Protein AF-A0A954HLZ1-F1 (afdb_monomer)

Nearest PDB structures (foldseek):
  4nqi-assembly1_B  TM=2.749E-01  e=6.539E+00  Dictyostelium discoideum

Radius of gyration: 22.34 Å; Cα contacts (8 Å, |Δi|>4): 233; chains: 1; bounding box: 41×54×72 Å

Secondary structure (DSSP, 8-state):
-HHHHHHHHTT--HHHHS-HHHHHHHHHHHHHTS-HHHHHHHHHHHHHHHHTHHHHHHHHHHHHHHHHHHHHHHHHHHTT-SSSSSHHHHHHHHHHHHHHHHHHHHHHHHHHHHHH--TGGGT-HHHHHHHHTT-HHHHHHHHHHHHHHHHHHHHHHHS---GGGHHHHHHHHHHHHHHHHHHHHHHHHHHHHHHHTT-PPPHHHHHHHHHHHHHHHHHHHHHHHHHHHHSTTTTHHHH--TTTS----GGGS--

Mean predicted aligned error: 12.75 Å

Sequence (255 aa):
TAHILLALARGGSIGCFVRPFKNVTWLIGQLWSGNYLNMAGQNVRDFVQKLQLRALFWKGLRGFGVAFVWLLIPTAMYAALRRPEGVPVLLTILGGFALAFTLMLVPFMQARFTTTGRFTAGLEIWEVRRAWKYAPIAWTFSLVFLYLLALPLYLFKAFLPPRDAMWLMTLVFVITIYPTRIFTGWAYARALKRREQNRLAHWSIRLICTALLWPLMGMFVFILFFTQFLGAEGRLVLFAHHALLLPAPFFLFGG

pLDDT: mean 72.45, std 14.68, range [30.69, 92.06]

Foldseek 3Di:
DVQCLLLQLVQNDPVSSVDRVVSVVVVVVCVVVVCSVVSSVVSNVVNVVVPPVVVVVVLLVLLLVLLLVQQVVLLVQLLQCPDPDPPSVVSNVVSLQSNLVSLLQSLLLSLQCSVVVDSVSSNPRVVSVLLCQQQLPLSLVLSCLLLVLVVVLLVVQLPDDPPVCVVVSLVSLCVSLVVSSVSSNVSSVNSVVSVVVVRGDDPVSNVVSVVVSNVVSSVSSVVVVVSLVRHPVHSVVSVVPPSSPPPPPPVPPPD

Structure (mmCIF, N/CA/C/O backbone):
data_AF-A0A954HLZ1-F1
#
_entry.id   AF-A0A954HLZ1-F1
#
loop_
_atom_site.group_PDB
_atom_site.id
_atom_site.type_symbol
_atom_site.label_atom_id
_atom_site.label_alt_id
_atom_site.label_comp_id
_atom_site.label_asym_id
_atom_site.label_entity_id
_atom_site.label_seq_id
_atom_site.pdbx_PDB_ins_code
_atom_site.Cartn_x
_atom_site.Cartn_y
_atom_site.Cartn_z
_atom_site.occupancy
_atom_site.B_iso_or_equiv
_atom_site.auth_seq_id
_atom_site.auth_comp_id
_atom_site.auth_asym_id
_atom_site.auth_atom_id
_atom_site.pdbx_PDB_model_num
ATOM 1 N N . THR A 1 1 ? -0.342 -19.634 26.055 1.00 52.50 1 THR A N 1
ATOM 2 C CA . THR A 1 1 ? -1.674 -20.175 25.677 1.00 52.50 1 THR A CA 1
ATOM 3 C C . THR A 1 1 ? -2.758 -19.862 26.700 1.00 52.50 1 THR A C 1
ATOM 5 O O . THR A 1 1 ? -3.715 -19.201 26.316 1.00 52.50 1 THR A O 1
ATOM 8 N N . ALA A 1 2 ? -2.614 -20.209 27.987 1.00 52.31 2 ALA A N 1
ATOM 9 C CA . ALA A 1 2 ? -3.632 -19.930 29.021 1.00 52.31 2 ALA A CA 1
ATOM 10 C C . ALA A 1 2 ? -4.057 -18.448 29.109 1.00 52.31 2 ALA A C 1
ATOM 12 O O . ALA A 1 2 ? -5.239 -18.130 29.183 1.00 52.31 2 ALA A O 1
ATOM 13 N N . HIS A 1 3 ? -3.098 -17.529 28.989 1.00 50.16 3 HIS A N 1
ATOM 14 C CA . HIS A 1 3 ? -3.353 -16.088 29.045 1.00 50.16 3 HIS A CA 1
ATOM 15 C C . HIS A 1 3 ? -4.220 -15.550 27.889 1.00 50.16 3 HIS A C 1
ATOM 17 O O . HIS A 1 3 ? -4.999 -14.613 28.056 1.00 50.16 3 HIS A O 1
ATOM 23 N N . ILE A 1 4 ? -4.093 -16.160 26.709 1.00 55.53 4 ILE A N 1
ATOM 24 C CA . ILE A 1 4 ? -4.847 -15.791 25.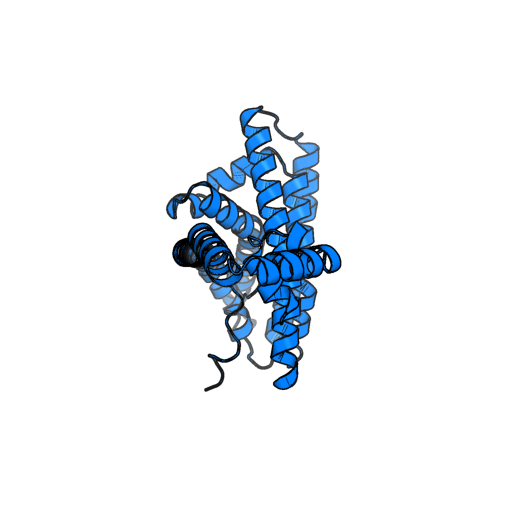504 1.00 55.53 4 ILE A CA 1
ATOM 25 C C . ILE A 1 4 ? -6.293 -16.280 25.637 1.00 55.53 4 ILE A C 1
ATOM 27 O O . ILE A 1 4 ? -7.223 -15.533 25.346 1.00 55.53 4 ILE A O 1
ATOM 31 N N . LEU A 1 5 ? -6.477 -17.498 26.156 1.00 56.09 5 LEU A N 1
ATOM 32 C CA . LEU A 1 5 ? -7.791 -18.074 26.455 1.00 56.09 5 LEU A CA 1
ATOM 33 C C . LEU A 1 5 ? -8.538 -17.256 27.521 1.00 56.09 5 LEU A C 1
ATOM 35 O O . LEU A 1 5 ? -9.726 -16.986 27.377 1.00 56.09 5 LEU A O 1
ATOM 39 N N . LEU A 1 6 ? -7.821 -16.774 28.538 1.00 54.47 6 LEU A N 1
ATOM 40 C CA . LEU A 1 6 ? -8.341 -15.881 29.579 1.00 54.47 6 LEU A CA 1
ATOM 41 C C . LEU A 1 6 ? -8.750 -14.500 29.048 1.00 54.47 6 LEU A C 1
ATOM 43 O O . LEU A 1 6 ? -9.795 -13.973 29.429 1.00 54.47 6 LEU A O 1
ATOM 47 N N . ALA A 1 7 ? -7.953 -13.915 28.152 1.00 54.41 7 ALA A N 1
ATOM 48 C CA . ALA A 1 7 ? -8.285 -12.638 27.522 1.00 54.41 7 ALA A CA 1
ATOM 49 C C . ALA A 1 7 ? -9.506 -12.753 26.587 1.00 54.41 7 ALA A C 1
ATOM 51 O O . ALA A 1 7 ? -10.325 -11.833 26.527 1.00 54.41 7 ALA A O 1
ATOM 52 N N . LEU A 1 8 ? -9.661 -13.894 25.906 1.00 54.75 8 LEU A N 1
ATOM 53 C CA . LEU A 1 8 ? -10.841 -14.223 25.101 1.00 54.75 8 LEU A CA 1
ATOM 54 C C . LEU A 1 8 ? -12.092 -14.421 25.972 1.00 54.75 8 LEU A C 1
ATOM 56 O O . LEU A 1 8 ? -13.131 -13.837 25.675 1.00 54.75 8 LEU A O 1
ATOM 60 N N . ALA A 1 9 ? -11.979 -15.145 27.091 1.00 54.28 9 ALA A N 1
ATOM 61 C CA . ALA A 1 9 ? -13.085 -15.383 28.027 1.00 54.28 9 ALA A CA 1
ATOM 62 C C . ALA A 1 9 ? -13.646 -14.095 28.667 1.00 54.28 9 ALA A C 1
ATOM 64 O O . ALA A 1 9 ? -14.816 -14.046 29.047 1.00 54.28 9 ALA A O 1
ATOM 65 N N . ARG A 1 10 ? -12.834 -13.033 28.755 1.00 55.03 10 ARG A N 1
ATOM 66 C CA . ARG A 1 10 ? -13.220 -11.727 29.314 1.00 55.03 10 ARG A CA 1
ATOM 67 C C . ARG A 1 10 ? -13.829 -10.754 28.287 1.00 55.03 10 ARG A C 1
ATOM 69 O O . ARG A 1 10 ? -14.209 -9.647 28.653 1.00 55.03 10 ARG A O 1
ATOM 76 N N . GLY A 1 11 ? -13.910 -11.135 27.010 1.00 54.47 11 GLY A N 1
ATOM 77 C CA . GLY A 1 11 ? -14.505 -10.302 25.954 1.00 54.47 11 GLY A CA 1
ATOM 78 C C . GLY A 1 11 ? -13.528 -9.774 24.895 1.00 54.47 11 GLY A C 1
ATOM 79 O O . GLY A 1 11 ? -13.912 -8.935 24.084 1.00 54.47 11 GLY A O 1
ATOM 80 N N . GLY A 1 12 ? -12.276 -10.250 24.868 1.00 54.12 12 GLY A N 1
ATOM 81 C CA . GLY A 1 12 ? -11.402 -10.145 23.689 1.00 54.12 12 GLY A CA 1
ATOM 82 C C . GLY A 1 12 ? -10.873 -8.747 23.328 1.00 54.12 12 GLY A C 1
ATOM 83 O O . GLY A 1 12 ? -10.435 -8.542 22.197 1.00 54.12 12 GLY A O 1
ATOM 84 N N . SER A 1 13 ? -10.887 -7.770 24.245 1.00 57.59 13 SER A N 1
ATOM 85 C CA . SER A 1 13 ? -10.334 -6.431 23.972 1.00 57.59 13 SER A CA 1
ATOM 86 C C . SER A 1 13 ? -8.802 -6.379 24.102 1.00 57.59 13 SER A C 1
ATOM 88 O O . SER A 1 13 ? -8.212 -7.073 24.934 1.00 57.59 13 SER A O 1
ATOM 90 N N . ILE A 1 14 ? -8.144 -5.494 23.335 1.00 49.88 14 ILE A N 1
ATOM 91 C CA . ILE A 1 14 ? -6.683 -5.254 23.409 1.00 49.88 14 ILE A CA 1
ATOM 92 C C . ILE A 1 14 ? -6.264 -4.862 24.841 1.00 49.88 14 ILE A C 1
ATOM 94 O O . ILE A 1 14 ? -5.217 -5.282 25.327 1.00 49.88 14 ILE A O 1
ATOM 98 N N . GLY A 1 15 ? -7.123 -4.141 25.570 1.00 53.12 15 GLY A N 1
ATOM 99 C CA . GLY A 1 15 ? -6.892 -3.786 26.974 1.00 53.12 15 GLY A CA 1
ATOM 100 C C . GLY A 1 15 ? -6.949 -4.972 27.947 1.00 53.12 15 GLY A C 1
ATOM 101 O O . GLY A 1 15 ? -6.298 -4.925 28.991 1.00 53.12 15 GLY A O 1
ATOM 102 N N . CYS A 1 16 ? -7.677 -6.044 27.612 1.00 51.72 16 CYS A N 1
ATOM 103 C CA . CYS A 1 16 ? -7.688 -7.286 28.393 1.00 51.72 16 CYS A CA 1
ATOM 104 C C . CYS A 1 16 ? -6.449 -8.146 28.119 1.00 51.72 16 CYS A C 1
ATOM 106 O O . CYS A 1 16 ? -5.995 -8.853 29.013 1.00 51.72 16 CYS A O 1
ATOM 108 N N . PHE A 1 17 ? -5.868 -8.065 26.921 1.00 48.53 17 PHE A N 1
ATOM 109 C CA . PHE A 1 17 ? -4.638 -8.781 26.576 1.00 48.53 17 PHE A CA 1
ATOM 110 C C . PHE A 1 17 ? -3.407 -8.229 27.321 1.00 48.53 17 PHE A C 1
ATOM 112 O O . PHE A 1 17 ? -2.571 -8.999 27.782 1.00 48.53 17 PHE A O 1
ATOM 119 N N . VAL A 1 18 ? -3.335 -6.906 27.511 1.00 55.53 18 VAL A N 1
ATOM 120 C CA . VAL A 1 18 ? -2.174 -6.208 28.106 1.00 55.53 18 VAL A CA 1
ATOM 121 C C . VAL A 1 18 ? -2.164 -6.234 29.649 1.00 55.53 18 VAL A C 1
ATOM 123 O O . VAL A 1 18 ? -1.164 -5.880 30.266 1.00 55.53 18 VAL A O 1
ATOM 126 N N . ARG A 1 19 ? -3.250 -6.660 30.313 1.00 54.22 19 ARG A N 1
ATOM 127 C CA . ARG A 1 19 ? -3.385 -6.612 31.787 1.00 54.22 19 ARG A CA 1
ATOM 128 C C . ARG A 1 19 ? -3.490 -8.007 32.421 1.00 54.22 19 ARG A C 1
ATOM 130 O O . ARG A 1 19 ? -4.594 -8.430 32.769 1.00 54.22 19 ARG A O 1
ATOM 137 N N . PRO A 1 20 ? -2.357 -8.700 32.636 1.00 54.47 20 PRO A N 1
ATOM 138 C CA . PRO A 1 20 ? -2.361 -10.096 33.050 1.00 54.47 20 PRO A CA 1
ATOM 139 C C . PRO A 1 20 ? -2.929 -10.352 34.448 1.00 54.47 20 PRO A C 1
ATOM 141 O O . PRO A 1 20 ? -3.822 -11.181 34.6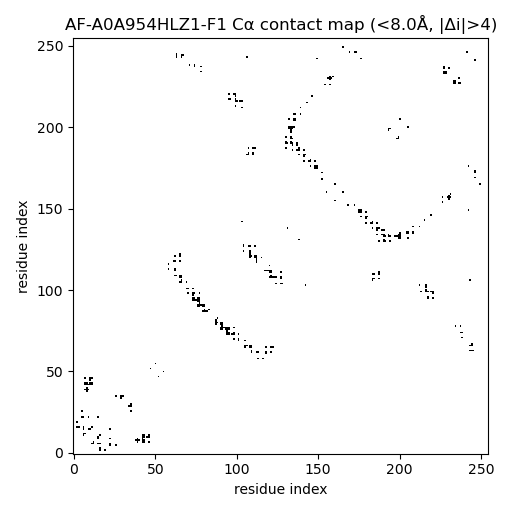24 1.00 54.47 20 PRO A O 1
ATOM 144 N N . PHE A 1 21 ? -2.510 -9.567 35.438 1.00 58.47 21 PHE A N 1
ATOM 145 C CA . PHE A 1 21 ? -2.917 -9.764 36.832 1.00 58.47 21 PHE A CA 1
ATOM 146 C C . PHE A 1 21 ? -4.416 -9.546 37.071 1.00 58.47 21 PHE A C 1
ATOM 148 O O . PHE A 1 21 ? -5.031 -10.267 37.853 1.00 58.47 21 PHE A O 1
ATOM 155 N N . LYS A 1 22 ? -5.047 -8.616 36.339 1.00 59.06 22 LYS A N 1
ATOM 156 C CA . LYS A 1 22 ? -6.499 -8.398 36.438 1.00 59.06 22 LYS A CA 1
ATOM 157 C C . LYS A 1 22 ? -7.307 -9.563 35.869 1.00 59.06 22 LYS A C 1
ATOM 159 O O . LYS A 1 22 ? -8.455 -9.732 36.276 1.00 59.06 22 LYS A O 1
ATOM 164 N N . ASN A 1 23 ? -6.782 -10.318 34.902 1.00 57.59 23 ASN A N 1
ATOM 165 C CA . ASN A 1 23 ? -7.487 -11.472 34.330 1.00 57.59 23 ASN A CA 1
ATOM 166 C C . ASN A 1 23 ? -7.487 -12.660 35.291 1.00 57.59 23 ASN A C 1
ATOM 168 O O . ASN A 1 23 ? -8.490 -13.360 35.376 1.00 57.59 23 ASN A O 1
ATOM 172 N N . VAL A 1 24 ? -6.404 -12.837 36.050 1.00 59.97 24 VAL A N 1
ATOM 173 C CA . VAL A 1 24 ? -6.286 -13.902 37.054 1.00 59.97 24 VAL A CA 1
ATOM 174 C C . VAL A 1 24 ? -7.223 -13.654 38.239 1.00 59.97 24 VAL A C 1
ATOM 176 O O . VAL A 1 24 ? -7.946 -14.560 38.637 1.00 59.97 24 VAL A O 1
ATOM 179 N N . THR A 1 25 ? -7.301 -12.424 38.756 1.00 63.47 25 THR A N 1
ATOM 180 C CA . THR A 1 25 ? -8.220 -12.107 39.868 1.00 63.47 25 THR A CA 1
ATOM 181 C C . THR A 1 25 ? -9.691 -12.230 39.469 1.00 63.47 25 THR A C 1
ATOM 183 O O . THR A 1 25 ? -10.509 -12.702 40.255 1.00 63.47 25 THR A O 1
ATOM 186 N N . TRP A 1 26 ? -10.024 -11.878 38.225 1.00 62.53 26 TRP A N 1
ATOM 187 C CA . TRP A 1 26 ? -11.359 -12.097 37.667 1.00 62.53 26 TRP A CA 1
ATOM 188 C C . TRP A 1 26 ? -11.686 -13.591 37.512 1.00 62.53 26 TRP A C 1
ATOM 190 O O . TRP A 1 26 ? -12.786 -14.004 37.859 1.00 62.53 26 TRP A O 1
ATOM 200 N N . LEU A 1 27 ? -10.729 -14.415 37.068 1.00 57.91 27 LEU A N 1
ATOM 201 C CA . LEU A 1 27 ? -10.894 -15.871 36.964 1.00 57.91 27 LEU A CA 1
ATOM 202 C C . LEU A 1 27 ? -11.188 -16.514 38.323 1.00 57.91 27 LEU A C 1
ATOM 204 O O . LEU A 1 27 ? -12.088 -17.341 38.419 1.00 57.91 27 LEU A O 1
ATOM 208 N N . ILE A 1 28 ? -10.454 -16.120 39.366 1.00 60.59 28 ILE A N 1
ATOM 209 C CA . ILE A 1 28 ? -10.622 -16.664 40.720 1.00 60.59 28 ILE A CA 1
ATOM 210 C C . ILE A 1 28 ? -12.019 -16.325 41.264 1.00 60.59 28 ILE A C 1
ATOM 212 O O . ILE A 1 28 ? -12.707 -17.215 41.759 1.00 60.59 28 ILE A O 1
ATOM 216 N N . GLY A 1 29 ? -12.489 -15.084 41.084 1.00 60.91 29 GLY A N 1
ATOM 217 C CA . GLY A 1 29 ? -13.855 -14.693 41.458 1.00 60.91 29 GLY A CA 1
ATOM 218 C C . GLY A 1 29 ? -14.948 -15.400 40.639 1.00 60.91 29 GLY A C 1
ATOM 219 O O . GLY A 1 29 ? -16.018 -15.719 41.159 1.00 60.91 29 GLY A O 1
ATOM 220 N N . GLN A 1 30 ? -14.680 -15.707 39.367 1.00 59.09 30 GLN A N 1
ATOM 221 C CA . GLN A 1 30 ? -15.654 -16.367 38.495 1.00 59.09 30 GLN A CA 1
ATOM 222 C C . GLN A 1 30 ? -15.710 -17.895 38.685 1.00 59.09 30 GLN A C 1
ATOM 224 O O . GLN A 1 30 ? -16.765 -18.499 38.502 1.00 59.09 30 GLN A O 1
ATOM 229 N N . LEU A 1 31 ? -14.595 -18.517 39.081 1.00 58.09 31 LEU A N 1
ATOM 230 C CA . LEU A 1 31 ? -14.536 -19.921 39.503 1.00 58.09 31 LEU A CA 1
ATOM 231 C C . LEU A 1 31 ? -15.293 -20.133 40.819 1.00 58.09 31 LEU A C 1
ATOM 233 O O . LEU A 1 31 ? -16.033 -21.104 40.940 1.00 58.09 31 LEU A O 1
ATOM 237 N N . TRP A 1 32 ? -15.182 -19.189 41.758 1.00 58.25 32 TRP A N 1
ATOM 238 C CA . TRP A 1 32 ? -15.932 -19.213 43.020 1.00 58.25 32 TRP A CA 1
ATOM 239 C C . TRP A 1 32 ? -17.446 -19.017 42.850 1.00 58.25 32 TRP A C 1
ATOM 241 O O . TRP A 1 32 ? -18.217 -19.487 43.677 1.00 58.25 32 TRP A O 1
ATOM 251 N N . SER A 1 33 ? -17.891 -18.362 41.773 1.00 61.41 33 SER A N 1
ATOM 252 C CA . SER A 1 33 ? -19.318 -18.136 41.481 1.00 61.41 33 SER A CA 1
ATOM 253 C C . SER A 1 33 ? -19.950 -19.188 40.558 1.00 61.41 33 SER A C 1
ATOM 255 O O . SER A 1 33 ? -21.113 -19.045 40.184 1.00 61.41 33 SER A O 1
ATOM 257 N N . GLY A 1 34 ? -19.205 -20.223 40.143 1.00 60.34 34 GLY A N 1
ATOM 258 C CA . GLY A 1 34 ? -19.707 -21.346 39.331 1.00 60.34 34 GLY A CA 1
ATOM 259 C C . GLY A 1 34 ? -20.145 -21.004 37.895 1.00 60.34 34 GLY A C 1
ATOM 260 O O . GLY A 1 34 ? -20.436 -21.897 37.106 1.00 60.34 34 GLY A O 1
ATOM 261 N N . ASN A 1 35 ? -20.151 -19.725 37.510 1.00 63.00 35 ASN A N 1
ATOM 262 C CA . ASN A 1 35 ? -20.701 -19.233 36.240 1.00 63.00 35 ASN A CA 1
ATOM 263 C C . ASN A 1 35 ? -19.650 -19.022 35.135 1.00 63.00 35 ASN A C 1
ATOM 265 O O . ASN A 1 35 ? -19.934 -18.416 34.099 1.00 63.00 35 ASN A O 1
ATOM 269 N N . TYR A 1 36 ? -18.423 -19.510 35.340 1.00 60.41 36 TYR A N 1
ATOM 270 C CA . TYR A 1 36 ? -17.305 -19.313 34.414 1.00 60.41 36 TYR A CA 1
ATOM 271 C C . TYR A 1 36 ? -17.579 -19.869 33.009 1.00 60.41 36 TYR A C 1
ATOM 273 O O . TYR A 1 36 ? -17.366 -19.161 32.028 1.00 60.41 36 TYR A O 1
ATOM 281 N N . LEU A 1 37 ? -18.092 -21.099 32.897 1.00 59.75 37 LEU A N 1
ATOM 282 C CA . LEU A 1 37 ? -18.301 -21.759 31.601 1.00 59.75 37 LEU A CA 1
ATOM 283 C C . LEU A 1 37 ? -19.388 -21.076 30.756 1.00 59.75 37 LEU A C 1
ATOM 285 O O . LEU A 1 37 ? -19.203 -20.899 29.552 1.00 59.75 37 LEU A O 1
ATOM 289 N N . ASN A 1 38 ? -20.474 -20.616 31.383 1.00 64.56 38 ASN A N 1
ATOM 290 C CA . ASN A 1 38 ? -21.563 -19.924 30.688 1.00 64.56 38 ASN A CA 1
ATOM 291 C C . ASN A 1 38 ? -21.145 -18.519 30.224 1.00 64.56 38 ASN A C 1
ATOM 293 O O . ASN A 1 38 ? -21.369 -18.164 29.068 1.00 64.56 38 ASN A O 1
ATOM 297 N N . MET A 1 39 ? -20.471 -17.746 31.084 1.00 62.97 39 MET A N 1
ATOM 298 C CA . MET A 1 39 ? -19.973 -16.403 30.748 1.00 62.97 39 MET A CA 1
ATOM 299 C C . MET A 1 39 ? -18.829 -16.433 29.729 1.00 62.97 39 MET A C 1
ATOM 301 O O . MET A 1 39 ? -18.821 -15.640 28.789 1.00 62.97 39 MET A O 1
ATOM 305 N N . ALA A 1 40 ? -17.874 -17.356 29.871 1.00 59.16 40 ALA A N 1
ATOM 306 C CA . ALA A 1 40 ? -16.798 -17.524 28.897 1.00 59.16 40 ALA A CA 1
ATOM 307 C C . ALA A 1 40 ? -17.351 -17.994 27.544 1.00 59.16 40 ALA A C 1
ATOM 309 O O . ALA A 1 40 ? -16.939 -17.478 26.507 1.00 59.16 40 ALA A O 1
ATOM 310 N N . GLY A 1 41 ? -18.325 -18.912 27.547 1.00 63.00 41 GLY A N 1
ATOM 311 C CA . GLY A 1 41 ? -19.012 -19.368 26.340 1.00 63.00 41 GLY A CA 1
ATOM 312 C C . GLY A 1 41 ? -19.748 -18.240 25.616 1.00 63.00 41 GLY A C 1
ATOM 313 O O . GLY A 1 41 ? -19.590 -18.096 24.404 1.00 63.00 41 GLY A O 1
ATOM 314 N N . GLN A 1 42 ? -20.493 -17.402 26.345 1.00 68.69 42 GLN A N 1
ATOM 315 C CA . GLN A 1 42 ? -21.188 -16.238 25.784 1.00 68.69 42 GLN A CA 1
ATOM 316 C C . GLN A 1 42 ? -20.208 -15.194 25.247 1.00 68.69 42 GLN A C 1
ATOM 318 O O . GLN A 1 42 ? -20.323 -14.804 24.093 1.00 68.69 42 GLN A O 1
ATOM 323 N N . ASN A 1 43 ? -19.178 -14.817 26.008 1.00 67.94 43 ASN A N 1
ATOM 324 C CA . ASN A 1 43 ? -18.199 -13.818 25.570 1.00 67.94 43 ASN A CA 1
ATOM 325 C C . ASN A 1 43 ? -17.372 -14.274 24.364 1.00 67.94 43 ASN A C 1
ATOM 327 O O . ASN A 1 43 ? -17.088 -13.475 23.472 1.00 67.94 43 ASN A O 1
ATOM 331 N N . VAL A 1 44 ? -16.989 -15.553 24.311 1.00 65.44 44 VAL A N 1
ATOM 332 C CA . VAL A 1 44 ? -16.286 -16.118 23.153 1.00 65.44 44 VAL A CA 1
ATOM 333 C C . VAL A 1 44 ? -17.221 -16.184 21.951 1.00 65.44 44 VAL A C 1
ATOM 335 O O . VAL A 1 44 ? -16.813 -15.812 20.853 1.00 65.44 44 VAL A O 1
ATOM 338 N N . ARG A 1 45 ? -18.478 -16.605 22.135 1.00 65.00 45 ARG A N 1
ATOM 339 C CA . ARG A 1 45 ? -19.467 -16.655 21.053 1.00 65.00 45 ARG A CA 1
ATOM 340 C C . ARG A 1 45 ? -19.782 -15.252 20.526 1.00 65.00 45 ARG A C 1
ATOM 342 O O . ARG A 1 45 ? -19.753 -15.067 19.314 1.00 65.00 45 ARG A O 1
ATOM 349 N N . ASP A 1 46 ? -19.945 -14.264 21.398 1.00 71.44 46 ASP A N 1
ATOM 350 C CA . ASP A 1 46 ? -20.120 -12.852 21.049 1.00 71.44 46 ASP A CA 1
ATOM 351 C C . ASP A 1 46 ? -18.896 -12.284 20.333 1.00 71.44 46 ASP A C 1
ATOM 353 O O . ASP A 1 46 ? -19.026 -11.551 19.353 1.00 71.44 46 ASP A O 1
ATOM 357 N N . PHE A 1 47 ? -17.689 -12.623 20.790 1.00 67.38 47 PHE A N 1
ATOM 358 C CA . PHE A 1 47 ? -16.452 -12.211 20.137 1.00 67.38 47 PHE A CA 1
ATOM 359 C C . PHE A 1 47 ? -16.334 -12.821 18.738 1.00 67.38 47 PHE A C 1
ATOM 361 O O . PHE A 1 47 ? -16.081 -12.096 17.781 1.00 67.38 47 PHE A O 1
ATOM 368 N N . VAL A 1 48 ? -16.579 -14.126 18.589 1.00 68.81 48 VAL A N 1
ATOM 369 C CA . VAL A 1 48 ? -16.552 -14.831 17.296 1.00 68.81 48 VAL A CA 1
ATOM 370 C C . VAL A 1 48 ? -17.635 -14.299 16.352 1.00 68.81 48 VAL A C 1
ATOM 372 O O . VAL A 1 48 ? -17.365 -14.099 15.166 1.00 68.81 48 VAL A O 1
ATOM 375 N N . GLN A 1 49 ? -18.832 -14.001 16.868 1.00 68.62 49 GLN A N 1
ATOM 376 C CA . GLN A 1 49 ? -19.910 -13.368 16.104 1.00 68.62 49 GLN A CA 1
ATOM 377 C C . GLN A 1 49 ? -19.529 -11.950 15.652 1.00 68.62 49 GLN A C 1
ATOM 379 O O . GLN A 1 49 ? -19.740 -11.604 14.488 1.00 68.62 49 GLN A O 1
ATOM 384 N N . LYS A 1 50 ? -18.894 -11.150 16.521 1.00 69.50 50 LYS A N 1
ATOM 385 C CA . LYS A 1 50 ? -18.382 -9.807 16.187 1.00 69.50 50 LYS A CA 1
ATOM 386 C C . LYS A 1 50 ? -17.213 -9.841 15.204 1.00 69.50 50 LYS A C 1
ATOM 388 O O . LYS A 1 50 ? -17.089 -8.934 14.385 1.00 69.50 50 LYS A O 1
ATOM 393 N N . LEU A 1 51 ? -16.375 -10.879 15.248 1.00 62.62 51 LEU A N 1
ATOM 394 C CA . LEU A 1 51 ? -15.201 -11.010 14.383 1.00 62.62 51 LEU A CA 1
ATOM 395 C C . LEU A 1 51 ? -15.584 -11.227 12.910 1.00 62.62 51 LEU A C 1
ATOM 397 O O . LEU A 1 51 ? -14.740 -11.021 12.039 1.00 62.62 51 LEU A O 1
ATOM 401 N N . GLN A 1 52 ? -16.836 -11.636 12.633 1.00 69.69 52 GLN A N 1
ATOM 402 C CA . GLN A 1 52 ? -17.386 -11.905 11.297 1.00 69.69 52 GLN A CA 1
ATOM 403 C C . GLN A 1 52 ? -16.338 -12.518 10.352 1.00 69.69 52 GLN A C 1
ATOM 405 O O . GLN A 1 52 ? -16.148 -12.041 9.232 1.00 69.69 52 GLN A O 1
ATOM 410 N N . LEU A 1 53 ? -15.630 -13.559 10.815 1.00 70.75 53 LEU A N 1
ATOM 411 C CA . LEU A 1 53 ? -14.432 -14.109 10.161 1.00 70.75 53 LEU A CA 1
ATOM 412 C C . LEU A 1 53 ? -14.635 -14.343 8.665 1.00 70.75 53 LEU A C 1
ATOM 414 O O . LEU A 1 53 ? -13.793 -13.967 7.856 1.00 70.75 53 LEU A O 1
ATOM 418 N N . ARG A 1 54 ? -15.794 -14.892 8.289 1.00 74.81 54 ARG A N 1
ATOM 419 C CA . ARG A 1 54 ? -16.169 -15.126 6.891 1.00 74.81 54 ARG A CA 1
ATOM 420 C C . ARG A 1 54 ? -16.273 -13.830 6.086 1.00 74.81 54 ARG A C 1
ATOM 422 O O . ARG A 1 54 ? -15.768 -13.764 4.971 1.00 74.81 54 ARG A O 1
ATOM 429 N N . ALA A 1 55 ? -16.905 -12.797 6.638 1.00 72.62 55 ALA A N 1
ATOM 430 C CA . ALA A 1 55 ? -17.030 -11.505 5.972 1.00 72.62 55 ALA A CA 1
ATOM 431 C C . ALA A 1 55 ? -15.675 -10.787 5.882 1.00 72.62 55 ALA A C 1
ATOM 433 O O . ALA A 1 55 ? -15.376 -10.187 4.852 1.00 72.62 55 ALA A O 1
ATOM 434 N N . LEU A 1 56 ? -14.839 -10.873 6.923 1.00 72.25 56 LEU A N 1
ATOM 435 C CA . LEU A 1 56 ? -13.499 -10.284 6.930 1.00 72.25 56 LEU A CA 1
ATOM 436 C C . LEU A 1 56 ? -12.568 -10.996 5.939 1.00 72.25 56 LEU A C 1
ATOM 438 O O . LEU A 1 56 ? -11.876 -10.338 5.164 1.00 72.25 56 LEU A O 1
ATOM 442 N N . PHE A 1 57 ? -12.629 -12.327 5.888 1.00 75.88 57 PHE A N 1
ATOM 443 C CA . PHE A 1 57 ? -11.930 -13.145 4.901 1.00 75.88 57 PHE A CA 1
ATOM 444 C C . PHE A 1 57 ? -12.364 -12.792 3.477 1.00 75.88 57 PHE A C 1
ATOM 446 O O . PHE A 1 57 ? -11.524 -12.543 2.617 1.00 75.88 57 PHE A O 1
ATOM 453 N N . TRP A 1 58 ? -13.672 -12.676 3.230 1.00 76.69 58 TRP A N 1
ATOM 454 C CA . TRP A 1 58 ? -14.194 -12.325 1.909 1.00 76.69 58 TRP A CA 1
ATOM 455 C C . TRP A 1 58 ? -13.828 -10.897 1.483 1.00 76.69 58 TRP A C 1
ATOM 457 O O . TRP A 1 58 ? -13.529 -10.651 0.313 1.00 76.69 58 TRP A O 1
ATOM 467 N N . LYS A 1 59 ? -13.784 -9.950 2.432 1.00 75.06 59 LYS A N 1
ATOM 468 C CA . LYS A 1 59 ? -13.234 -8.604 2.208 1.00 75.06 59 LYS A CA 1
ATOM 469 C C . LYS A 1 59 ? -11.745 -8.675 1.853 1.00 75.06 59 LYS A C 1
ATOM 471 O O . LYS A 1 59 ? -11.333 -8.041 0.886 1.00 75.06 59 LYS A O 1
ATOM 476 N N . GLY A 1 60 ? -10.955 -9.482 2.560 1.00 72.31 60 GLY A N 1
ATOM 477 C CA . GLY A 1 60 ? -9.543 -9.711 2.240 1.00 72.31 60 GLY A CA 1
ATOM 478 C C . GLY A 1 60 ? -9.341 -10.298 0.840 1.00 72.31 60 GLY A C 1
ATOM 479 O O . GLY A 1 60 ? -8.559 -9.761 0.060 1.00 72.31 60 GLY A O 1
ATOM 480 N N . LEU A 1 61 ? -10.105 -11.335 0.484 1.00 77.38 61 LEU A N 1
ATOM 481 C CA . LEU A 1 61 ? -10.019 -12.016 -0.811 1.00 77.38 61 LEU A CA 1
ATOM 482 C C . LEU A 1 61 ? -10.421 -11.111 -1.985 1.00 77.38 61 LEU A C 1
ATOM 484 O O . LEU A 1 61 ? -9.778 -11.098 -3.032 1.00 77.38 61 LEU A O 1
ATOM 488 N N . ARG A 1 62 ? -11.464 -10.297 -1.819 1.00 77.19 62 ARG A N 1
ATOM 489 C CA . ARG A 1 62 ? -11.847 -9.311 -2.838 1.00 77.19 62 ARG A CA 1
ATOM 490 C C . ARG A 1 62 ? -10.827 -8.173 -2.941 1.00 77.19 62 ARG A C 1
ATOM 492 O O . ARG A 1 62 ? -10.493 -7.761 -4.046 1.00 77.19 62 ARG A O 1
ATOM 499 N N . GLY A 1 63 ? -10.277 -7.705 -1.820 1.00 75.94 63 GLY A N 1
ATOM 500 C CA . GLY A 1 63 ? -9.176 -6.736 -1.821 1.00 75.94 63 GLY A CA 1
ATOM 501 C C . GLY A 1 63 ? -7.920 -7.278 -2.515 1.00 75.94 63 GLY A C 1
ATOM 502 O O . GLY A 1 63 ? -7.242 -6.539 -3.231 1.00 75.94 63 GLY A O 1
ATOM 503 N N . PHE A 1 64 ? -7.646 -8.576 -2.362 1.00 76.25 64 PHE A N 1
ATOM 504 C CA . PHE A 1 64 ? -6.633 -9.308 -3.124 1.00 76.25 64 PHE A CA 1
ATOM 505 C C . PHE A 1 64 ? -6.934 -9.271 -4.624 1.00 76.25 64 PHE A C 1
ATOM 507 O O . PHE A 1 64 ? -6.060 -8.890 -5.396 1.00 76.25 64 PHE A O 1
ATOM 514 N N . GLY A 1 65 ? -8.171 -9.571 -5.032 1.00 78.62 65 GLY A N 1
ATOM 515 C CA . GLY A 1 65 ? -8.568 -9.561 -6.443 1.00 78.62 65 GLY A CA 1
ATOM 516 C C . GLY A 1 65 ? -8.322 -8.213 -7.123 1.00 78.62 65 GLY A C 1
ATOM 517 O O . GLY A 1 65 ? -7.804 -8.176 -8.234 1.00 78.62 65 GLY A O 1
ATOM 518 N N . VAL A 1 66 ? -8.606 -7.100 -6.435 1.00 77.31 66 VAL A N 1
ATOM 519 C CA . VAL A 1 66 ? -8.307 -5.751 -6.949 1.00 77.31 66 VAL A CA 1
ATOM 520 C C . VAL A 1 66 ? -6.806 -5.579 -7.190 1.00 77.31 66 VAL A C 1
ATOM 522 O O . VAL A 1 66 ? -6.408 -5.189 -8.282 1.00 77.31 66 VAL A O 1
ATOM 525 N N . ALA A 1 67 ? -5.959 -5.890 -6.205 1.00 78.31 67 ALA A N 1
ATOM 526 C CA . ALA A 1 67 ? -4.512 -5.758 -6.380 1.00 78.31 67 ALA A CA 1
ATOM 527 C C . ALA A 1 67 ? -3.966 -6.687 -7.465 1.00 78.31 67 ALA A C 1
ATOM 529 O O . ALA A 1 67 ? -3.122 -6.267 -8.248 1.00 78.31 67 ALA A O 1
ATOM 530 N N . PHE A 1 68 ? -4.466 -7.919 -7.534 1.00 78.31 68 PHE A N 1
ATOM 531 C CA . PHE A 1 68 ? -4.037 -8.905 -8.515 1.00 78.31 68 PHE A CA 1
ATOM 532 C C . PHE A 1 68 ? -4.316 -8.443 -9.948 1.00 78.31 68 PHE A C 1
ATOM 534 O O . PHE A 1 68 ? -3.404 -8.438 -10.767 1.00 78.31 68 PHE A O 1
ATOM 541 N N . VAL A 1 69 ? -5.535 -7.969 -10.235 1.00 81.81 69 VAL A N 1
ATOM 542 C CA . VAL A 1 69 ? -5.906 -7.453 -11.566 1.00 81.81 69 VAL A CA 1
ATOM 543 C C . VAL A 1 69 ? -4.999 -6.294 -11.989 1.00 81.81 69 VAL A C 1
ATOM 545 O O . VAL A 1 69 ? -4.570 -6.239 -13.140 1.00 81.81 69 VAL A O 1
ATOM 548 N N . TRP A 1 70 ? -4.669 -5.394 -11.059 1.00 81.25 70 TRP A N 1
ATOM 549 C CA . TRP A 1 70 ? -3.825 -4.235 -11.348 1.00 81.25 70 TRP A CA 1
ATOM 550 C C . TRP A 1 70 ? -2.340 -4.564 -11.474 1.00 81.25 70 TRP A C 1
ATOM 552 O O . TRP A 1 70 ? -1.659 -3.931 -12.272 1.00 81.25 70 TRP A O 1
ATOM 562 N N . LEU A 1 71 ? -1.829 -5.533 -10.713 1.00 80.06 71 LEU A N 1
ATOM 563 C CA . LEU A 1 71 ? -0.415 -5.914 -10.736 1.00 80.06 71 LEU A CA 1
ATOM 564 C C . LEU A 1 71 ? -0.075 -6.892 -11.862 1.00 80.06 71 LEU A C 1
ATOM 566 O O . LEU A 1 71 ? 1.038 -6.854 -12.373 1.00 80.06 71 LEU A O 1
ATOM 570 N N . LEU A 1 72 ? -1.009 -7.753 -12.272 1.00 80.44 72 LEU A N 1
ATOM 571 C CA . LEU A 1 72 ? -0.721 -8.826 -13.224 1.00 80.44 72 LEU A CA 1
ATOM 572 C C . LEU A 1 72 ? -0.199 -8.296 -14.566 1.00 80.44 72 LEU A C 1
ATOM 574 O O . LEU A 1 72 ? 0.792 -8.808 -15.079 1.00 80.44 72 LEU A O 1
ATOM 578 N N . ILE A 1 73 ? -0.819 -7.241 -15.100 1.00 80.94 73 ILE A N 1
ATOM 579 C CA . ILE A 1 73 ? -0.426 -6.620 -16.373 1.00 80.94 73 ILE A CA 1
ATOM 580 C C . ILE A 1 73 ? 0.994 -6.018 -16.302 1.00 80.94 73 ILE A C 1
ATOM 582 O O . ILE A 1 73 ? 1.850 -6.446 -17.080 1.00 80.94 73 ILE A O 1
ATOM 586 N N . PRO A 1 74 ? 1.301 -5.067 -15.393 1.00 82.00 74 PRO A N 1
ATOM 587 C CA . PRO A 1 74 ? 2.627 -4.459 -15.329 1.00 82.00 74 PRO A CA 1
ATOM 588 C C . PRO A 1 74 ? 3.718 -5.462 -14.949 1.00 82.00 74 PRO A C 1
ATOM 590 O O . PRO A 1 74 ? 4.808 -5.402 -15.513 1.00 82.00 74 PRO A O 1
ATOM 593 N N . THR A 1 75 ? 3.437 -6.419 -14.060 1.00 75.44 75 THR A N 1
ATOM 594 C CA . THR A 1 75 ? 4.401 -7.465 -13.694 1.00 75.44 75 THR A CA 1
ATOM 595 C C . THR A 1 75 ? 4.697 -8.395 -14.873 1.00 75.44 75 THR A C 1
ATOM 597 O O . THR A 1 75 ? 5.861 -8.716 -15.105 1.00 75.44 75 THR A O 1
ATOM 600 N N . ALA A 1 76 ? 3.691 -8.784 -15.665 1.00 74.81 76 ALA A N 1
ATOM 601 C CA . ALA A 1 76 ? 3.904 -9.608 -16.857 1.00 74.81 76 ALA A CA 1
ATOM 602 C C . ALA A 1 76 ? 4.734 -8.876 -17.924 1.00 74.81 76 ALA A C 1
ATOM 604 O O . ALA A 1 76 ? 5.651 -9.464 -18.497 1.00 74.81 76 ALA A O 1
ATOM 605 N N . MET A 1 77 ? 4.460 -7.585 -18.152 1.00 77.94 77 MET A N 1
ATOM 606 C CA . MET A 1 77 ? 5.257 -6.747 -19.057 1.00 77.94 77 MET A CA 1
ATOM 607 C C . MET A 1 77 ? 6.701 -6.591 -18.565 1.00 77.94 77 MET A C 1
ATOM 609 O O . MET A 1 77 ? 7.636 -6.682 -19.354 1.00 77.94 77 MET A O 1
ATOM 613 N N . TYR A 1 78 ? 6.890 -6.409 -17.257 1.00 75.69 78 TYR A N 1
ATOM 614 C CA . TYR A 1 78 ? 8.207 -6.272 -16.639 1.00 75.69 78 TYR A CA 1
ATOM 615 C C . TYR A 1 78 ? 9.039 -7.564 -16.705 1.00 75.69 78 TYR A C 1
ATOM 617 O O . TYR A 1 78 ? 10.242 -7.521 -16.943 1.00 75.69 78 TYR A O 1
ATOM 625 N N . ALA A 1 79 ? 8.400 -8.729 -16.567 1.00 71.06 79 ALA A N 1
ATOM 626 C CA . ALA A 1 79 ? 9.056 -10.039 -16.634 1.00 71.06 79 ALA A CA 1
ATOM 627 C C . ALA A 1 79 ? 9.372 -10.517 -18.072 1.00 71.06 79 ALA A C 1
ATOM 629 O O . ALA A 1 79 ? 9.983 -11.580 -18.263 1.00 71.06 79 ALA A O 1
ATOM 630 N N . ALA A 1 80 ? 8.951 -9.761 -19.094 1.00 69.62 80 ALA A N 1
ATOM 631 C CA . ALA A 1 80 ? 9.045 -10.148 -20.500 1.00 69.62 80 ALA A CA 1
ATOM 632 C C . ALA A 1 80 ? 10.482 -10.155 -21.061 1.00 69.62 80 ALA A C 1
ATOM 634 O O . ALA A 1 80 ? 10.704 -10.720 -22.135 1.00 69.62 80 ALA A O 1
ATOM 635 N N . LEU A 1 81 ? 11.474 -9.592 -20.352 1.00 65.25 81 LEU A N 1
ATOM 636 C CA . LEU A 1 81 ? 12.864 -9.515 -20.817 1.00 65.25 81 LEU A CA 1
ATOM 637 C C . LEU A 1 81 ? 13.508 -10.906 -20.938 1.00 65.25 81 LEU A C 1
ATOM 639 O O . LEU A 1 81 ? 14.054 -11.459 -19.984 1.00 65.25 81 LEU A O 1
ATOM 643 N N . ARG A 1 82 ? 13.400 -11.545 -22.105 1.00 59.50 82 ARG A N 1
ATOM 644 C CA . ARG A 1 82 ? 14.010 -12.860 -22.380 1.00 59.50 82 ARG A CA 1
ATOM 645 C C . ARG A 1 82 ? 15.392 -12.758 -23.020 1.00 59.50 82 ARG A C 1
ATOM 647 O O . ARG A 1 82 ? 16.225 -13.610 -22.736 1.00 59.50 82 ARG A O 1
ATOM 654 N N . ARG A 1 83 ? 15.641 -11.728 -23.835 1.00 56.41 83 ARG A N 1
ATOM 655 C CA . ARG A 1 83 ? 16.937 -11.436 -24.468 1.00 56.41 83 ARG A CA 1
ATOM 656 C C . ARG A 1 83 ? 17.156 -9.916 -24.540 1.00 56.41 83 ARG A C 1
ATOM 658 O O . ARG A 1 83 ? 16.171 -9.203 -24.742 1.00 56.41 83 ARG A O 1
ATOM 665 N N . PRO A 1 84 ? 18.391 -9.418 -24.358 1.00 58.84 84 PRO A N 1
ATOM 666 C CA . PRO A 1 84 ? 18.704 -7.987 -24.316 1.00 58.84 84 PRO A CA 1
ATOM 667 C C . PRO A 1 84 ? 18.788 -7.339 -25.713 1.00 58.84 84 PRO A C 1
ATOM 669 O O . PRO A 1 84 ? 19.704 -6.575 -25.987 1.00 58.84 84 PRO A O 1
ATOM 672 N N . GLU A 1 85 ? 17.834 -7.621 -26.606 1.00 61.66 85 GLU A N 1
ATOM 673 C CA . GLU A 1 85 ? 17.812 -7.061 -27.965 1.00 61.66 85 GLU A CA 1
ATOM 674 C C . GLU A 1 85 ? 16.397 -6.615 -28.356 1.00 61.66 85 GLU A C 1
ATOM 676 O O . GLU A 1 85 ? 15.455 -7.405 -28.305 1.00 61.66 85 GLU A O 1
ATOM 681 N N . GLY A 1 86 ? 16.244 -5.348 -28.762 1.00 69.75 86 GLY A N 1
ATOM 682 C CA . GLY A 1 86 ? 15.038 -4.823 -29.415 1.00 69.75 86 GLY A CA 1
ATOM 683 C C . GLY A 1 86 ? 13.815 -4.583 -28.511 1.00 69.75 86 GLY A C 1
ATOM 684 O O . GLY A 1 86 ? 13.908 -4.059 -27.400 1.00 69.75 86 GLY A O 1
ATOM 685 N N . VAL A 1 87 ? 12.633 -4.941 -29.026 1.00 72.12 87 VAL A N 1
ATOM 686 C CA . VAL A 1 87 ? 11.293 -4.695 -28.441 1.00 72.12 87 VAL A CA 1
ATOM 687 C C . VAL A 1 87 ? 11.123 -5.149 -26.970 1.00 72.12 87 VAL A C 1
ATOM 689 O O . VAL A 1 87 ? 10.481 -4.425 -26.204 1.00 72.12 87 VAL A O 1
ATOM 692 N N . PRO A 1 88 ? 11.701 -6.277 -26.505 1.00 76.81 88 PRO A N 1
ATOM 693 C CA . PRO A 1 88 ? 11.618 -6.711 -25.106 1.00 76.81 88 PRO A CA 1
ATOM 694 C C . PRO A 1 88 ? 12.206 -5.725 -24.083 1.00 76.81 88 PRO A C 1
ATOM 696 O O . PRO A 1 88 ? 11.714 -5.658 -22.954 1.00 76.81 88 PRO A O 1
ATOM 699 N N . VAL A 1 89 ? 13.221 -4.934 -24.453 1.00 78.38 89 VAL A N 1
ATOM 700 C CA . VAL A 1 89 ? 13.813 -3.918 -23.561 1.00 78.38 89 VAL A CA 1
ATOM 701 C C . VAL A 1 89 ? 12.819 -2.780 -23.320 1.00 78.38 89 VAL A C 1
ATOM 703 O O . VAL A 1 89 ? 12.555 -2.418 -22.174 1.00 78.38 89 VAL A O 1
ATOM 706 N N . LEU A 1 90 ? 12.192 -2.280 -24.389 1.00 82.69 90 LEU A N 1
ATOM 707 C CA . LEU A 1 90 ? 11.141 -1.260 -24.315 1.00 82.69 90 LEU A CA 1
ATOM 708 C C . LEU A 1 90 ? 9.945 -1.736 -23.482 1.00 82.69 90 LEU A C 1
ATOM 710 O O . LEU A 1 90 ? 9.468 -0.996 -22.624 1.00 82.69 90 LEU A O 1
ATOM 714 N N . LEU A 1 91 ? 9.500 -2.983 -23.676 1.00 81.94 91 LEU A N 1
ATOM 715 C CA . LEU A 1 91 ? 8.415 -3.577 -22.885 1.00 81.94 91 LEU A CA 1
ATOM 716 C C . LEU A 1 91 ? 8.748 -3.655 -21.393 1.00 81.94 91 LEU A C 1
ATOM 718 O O . LEU A 1 91 ? 7.878 -3.409 -20.562 1.00 81.94 91 LEU A O 1
ATOM 722 N N . THR A 1 92 ? 10.005 -3.935 -21.053 1.00 80.88 92 THR A N 1
ATOM 723 C CA . THR A 1 92 ? 10.462 -4.009 -19.659 1.00 80.88 92 THR A CA 1
ATOM 724 C C . THR A 1 92 ? 10.521 -2.630 -19.017 1.00 80.88 92 THR A C 1
ATOM 726 O O . THR A 1 92 ? 10.061 -2.458 -17.891 1.00 80.88 92 THR A O 1
ATOM 729 N N . ILE A 1 93 ? 11.015 -1.621 -19.741 1.00 84.69 93 ILE A N 1
ATOM 730 C CA . ILE A 1 93 ? 11.020 -0.229 -19.273 1.00 84.69 93 ILE A CA 1
ATOM 731 C C . ILE A 1 93 ? 9.580 0.255 -19.057 1.00 84.69 93 ILE A C 1
ATOM 733 O O . ILE A 1 93 ? 9.251 0.754 -17.980 1.00 84.69 93 ILE A O 1
ATOM 737 N N . LEU A 1 94 ? 8.697 0.049 -20.041 1.00 87.38 94 LEU A N 1
ATOM 738 C CA . LEU A 1 94 ? 7.278 0.398 -19.934 1.00 87.38 94 LEU A CA 1
ATOM 739 C C . LEU A 1 94 ? 6.587 -0.357 -18.794 1.00 87.38 94 LEU A C 1
ATOM 741 O O . LEU A 1 94 ? 5.843 0.250 -18.024 1.00 87.38 94 LEU A O 1
ATOM 745 N N . GLY A 1 95 ? 6.874 -1.651 -18.644 1.00 84.44 95 GLY A N 1
ATOM 746 C CA . GLY A 1 95 ? 6.403 -2.474 -17.534 1.00 84.44 95 GLY A CA 1
ATOM 747 C C . GLY A 1 95 ? 6.874 -1.938 -16.185 1.00 84.44 95 GLY A C 1
ATOM 748 O O . GLY A 1 95 ? 6.076 -1.852 -15.259 1.00 84.44 95 GLY A O 1
ATOM 749 N N . GLY A 1 96 ? 8.125 -1.483 -16.085 1.00 84.69 96 GLY A N 1
ATOM 750 C CA . GLY A 1 96 ? 8.687 -0.879 -14.878 1.00 84.69 96 GLY A CA 1
ATOM 751 C C . GLY A 1 96 ? 8.003 0.436 -14.502 1.00 84.69 96 GLY A C 1
ATOM 752 O O . GLY A 1 96 ? 7.621 0.622 -13.346 1.00 84.69 96 GLY A O 1
ATOM 753 N N . PHE A 1 97 ? 7.761 1.321 -15.474 1.00 88.44 97 PHE A N 1
ATOM 754 C CA . PHE A 1 97 ? 6.988 2.550 -15.252 1.00 88.44 97 PHE A CA 1
ATOM 755 C C . PHE A 1 97 ? 5.537 2.257 -14.859 1.00 88.44 97 PHE A C 1
ATOM 757 O O . PHE A 1 97 ? 5.015 2.863 -13.920 1.00 88.44 97 PHE A O 1
ATOM 764 N N . ALA A 1 98 ? 4.888 1.311 -15.541 1.00 86.94 98 ALA A N 1
ATOM 765 C CA . ALA A 1 98 ? 3.531 0.884 -15.222 1.00 86.94 98 ALA A CA 1
ATOM 766 C C . ALA A 1 98 ? 3.454 0.244 -13.827 1.00 86.94 98 ALA A C 1
ATOM 768 O O . ALA A 1 98 ? 2.503 0.501 -13.087 1.00 86.94 98 ALA A O 1
ATOM 769 N N . LEU A 1 99 ? 4.470 -0.528 -13.431 1.00 85.25 99 LEU A N 1
ATOM 770 C CA . LEU A 1 99 ? 4.579 -1.140 -12.111 1.00 85.25 99 LEU A CA 1
ATOM 771 C C . LEU A 1 99 ? 4.770 -0.073 -11.035 1.00 85.25 99 LEU A C 1
ATOM 773 O O . LEU A 1 99 ? 3.996 -0.043 -10.084 1.00 85.25 99 LEU A O 1
ATOM 777 N N . ALA A 1 100 ? 5.717 0.852 -11.212 1.00 88.06 100 ALA A N 1
ATOM 778 C CA . ALA A 1 100 ? 5.929 1.979 -10.304 1.00 88.06 100 ALA A CA 1
ATOM 779 C C . ALA A 1 100 ? 4.638 2.785 -10.104 1.00 88.06 100 ALA A C 1
ATOM 781 O O . ALA A 1 100 ? 4.241 3.074 -8.976 1.00 88.06 100 ALA A O 1
ATOM 782 N N . PHE A 1 101 ? 3.935 3.087 -11.197 1.00 89.69 101 PHE A N 1
ATOM 783 C CA . PHE A 1 101 ? 2.661 3.793 -11.156 1.00 89.69 101 PHE A CA 1
ATOM 784 C C . PHE A 1 101 ? 1.570 3.003 -10.414 1.00 89.69 101 PHE A C 1
ATOM 786 O O . PHE A 1 101 ? 0.851 3.553 -9.576 1.00 89.69 101 PHE A O 1
ATOM 793 N N . THR A 1 102 ? 1.469 1.703 -10.681 1.00 87.00 102 THR A N 1
ATOM 794 C CA . THR A 1 102 ? 0.499 0.804 -10.046 1.00 87.00 102 THR A CA 1
ATOM 795 C C . THR A 1 102 ? 0.755 0.682 -8.545 1.00 87.00 102 THR A C 1
ATOM 797 O O . THR A 1 102 ? -0.168 0.814 -7.740 1.00 87.00 102 THR A O 1
ATOM 800 N N . LEU A 1 103 ? 2.017 0.529 -8.147 1.00 86.19 103 LEU A N 1
ATOM 801 C CA . LEU A 1 103 ? 2.461 0.472 -6.756 1.00 86.19 103 LEU A CA 1
ATOM 802 C C . LEU A 1 103 ? 2.070 1.736 -5.965 1.00 86.19 103 LEU A C 1
ATOM 804 O O . LEU A 1 103 ? 1.702 1.649 -4.791 1.00 86.19 103 LEU A O 1
ATOM 808 N N . MET A 1 104 ? 2.045 2.915 -6.589 1.00 88.00 104 MET A N 1
ATOM 809 C CA . MET A 1 104 ? 1.573 4.130 -5.909 1.00 88.00 104 MET A CA 1
ATOM 810 C C . MET A 1 104 ? 0.066 4.125 -5.609 1.00 88.00 104 MET A C 1
ATOM 812 O O . MET A 1 104 ? -0.374 4.807 -4.678 1.00 88.00 104 MET A O 1
ATOM 816 N N . LEU A 1 105 ? -0.733 3.409 -6.404 1.00 86.31 105 LEU A N 1
ATOM 817 C CA . LEU A 1 105 ? -2.196 3.482 -6.370 1.00 86.31 105 LEU A CA 1
ATOM 818 C C . LEU A 1 105 ? -2.854 2.299 -5.664 1.00 86.31 105 LEU A C 1
ATOM 820 O O . LEU A 1 105 ? -3.808 2.499 -4.909 1.00 86.31 105 LEU A O 1
ATOM 824 N N . VAL A 1 106 ? -2.355 1.082 -5.883 1.00 87.38 106 VAL A N 1
ATOM 825 C CA . VAL 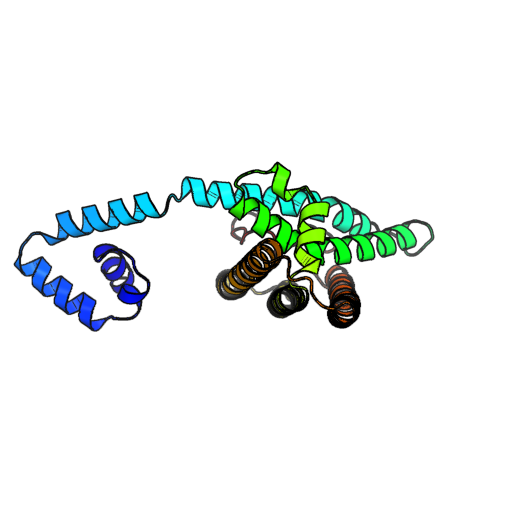A 1 106 ? -3.015 -0.153 -5.437 1.00 87.38 106 VAL A CA 1
ATOM 826 C C . VAL A 1 106 ? -3.296 -0.190 -3.929 1.00 87.38 106 VAL A C 1
ATOM 828 O O . VAL A 1 106 ? -4.430 -0.521 -3.571 1.00 87.38 106 VAL A O 1
ATOM 831 N N . PRO A 1 107 ? -2.374 0.200 -3.021 1.00 86.56 107 PRO A N 1
ATOM 832 C CA . PRO A 1 107 ? -2.665 0.197 -1.584 1.00 86.56 107 PRO A CA 1
ATOM 833 C C . PRO A 1 107 ? -3.900 1.040 -1.219 1.00 86.56 107 PRO A C 1
ATOM 835 O O . PRO A 1 107 ? -4.688 0.670 -0.347 1.00 86.56 107 PRO A O 1
ATOM 838 N N . PHE A 1 108 ? -4.124 2.142 -1.934 1.00 86.62 108 PHE A N 1
ATOM 839 C CA . PHE A 1 108 ? -5.258 3.038 -1.712 1.00 86.62 108 PHE A CA 1
ATOM 840 C C . PHE A 1 108 ? -6.523 2.591 -2.440 1.00 86.62 108 PHE A C 1
ATOM 842 O O . PHE A 1 108 ? -7.625 2.815 -1.942 1.00 86.62 108 PHE A O 1
ATOM 849 N N . MET A 1 109 ? -6.386 1.905 -3.574 1.00 86.00 109 MET A N 1
ATOM 850 C CA . MET A 1 109 ? -7.497 1.210 -4.230 1.00 86.00 109 MET A CA 1
ATOM 851 C C . MET A 1 109 ? -8.072 0.121 -3.314 1.00 86.00 109 MET A C 1
ATOM 853 O O . MET A 1 109 ? -9.289 0.032 -3.143 1.00 86.00 109 MET A O 1
ATOM 857 N N . GLN A 1 110 ? -7.206 -0.635 -2.632 1.00 84.88 110 GLN A N 1
ATOM 858 C CA . GLN A 1 110 ? -7.610 -1.616 -1.620 1.00 84.88 110 GLN A CA 1
ATOM 859 C C . GLN A 1 110 ? -8.258 -0.958 -0.390 1.00 84.88 110 GLN A C 1
ATOM 861 O O . GLN A 1 110 ? -9.266 -1.459 0.119 1.00 84.88 110 GLN A O 1
ATOM 866 N N . ALA A 1 111 ? -7.738 0.189 0.062 1.00 85.50 111 ALA A N 1
ATOM 867 C CA . ALA A 1 111 ? -8.360 0.964 1.138 1.00 85.50 111 ALA A CA 1
ATOM 868 C C . ALA A 1 111 ? -9.774 1.440 0.746 1.00 85.50 111 ALA A C 1
ATOM 870 O O . ALA A 1 111 ? -10.733 1.225 1.490 1.00 85.50 111 ALA A O 1
ATOM 871 N N . ARG A 1 112 ? -9.940 1.995 -0.462 1.00 84.19 112 ARG A N 1
ATOM 872 C CA . ARG A 1 112 ? -11.240 2.442 -0.984 1.00 84.19 112 ARG A CA 1
ATOM 873 C C . ARG A 1 112 ? -12.236 1.298 -1.121 1.00 84.19 112 ARG A C 1
ATOM 875 O O . ARG A 1 112 ? -13.374 1.432 -0.665 1.00 84.19 112 ARG A O 1
ATOM 882 N N . PHE A 1 113 ? -11.818 0.174 -1.695 1.00 84.56 113 PHE A N 1
ATOM 883 C CA . PHE A 1 113 ? -12.632 -1.038 -1.772 1.00 84.56 113 PHE A CA 1
ATOM 884 C C . PHE A 1 113 ? -13.174 -1.434 -0.388 1.00 84.56 113 PHE A C 1
ATOM 886 O O . PHE A 1 113 ? -14.372 -1.663 -0.224 1.00 84.56 113 PHE A O 1
ATOM 893 N N . THR A 1 114 ? -12.307 -1.422 0.628 1.00 81.00 114 THR A N 1
ATOM 894 C CA . THR A 1 114 ? -12.674 -1.795 2.001 1.00 81.00 114 THR A CA 1
ATOM 895 C C . THR A 1 114 ? -13.701 -0.835 2.608 1.00 81.00 114 THR A C 1
ATOM 897 O O . THR A 1 114 ? -14.622 -1.279 3.289 1.00 81.00 114 THR A O 1
ATOM 900 N N . THR A 1 115 ? -13.580 0.469 2.333 1.00 80.88 115 THR A N 1
ATOM 901 C CA . THR A 1 115 ? -14.521 1.490 2.838 1.00 80.88 115 THR A CA 1
ATOM 902 C C . THR A 1 115 ? -15.874 1.501 2.128 1.00 80.88 115 THR A C 1
ATOM 904 O O . THR A 1 115 ? -16.890 1.775 2.753 1.00 80.88 115 THR A O 1
ATOM 907 N N . THR A 1 116 ? -15.904 1.209 0.827 1.00 81.31 116 THR A N 1
ATOM 908 C CA . THR A 1 116 ? -17.120 1.313 -0.000 1.00 81.31 116 THR A CA 1
ATOM 909 C C . THR A 1 116 ? -17.880 -0.007 -0.107 1.00 81.31 116 THR A C 1
ATOM 911 O O . THR A 1 116 ? -19.050 -0.011 -0.480 1.00 81.31 116 THR A O 1
ATOM 914 N N . GLY A 1 117 ? -17.222 -1.138 0.171 1.00 78.06 117 GLY A N 1
ATOM 915 C CA . GLY A 1 117 ? -17.793 -2.481 0.044 1.00 78.06 117 GLY A CA 1
ATOM 916 C C . GLY A 1 117 ? -18.064 -2.927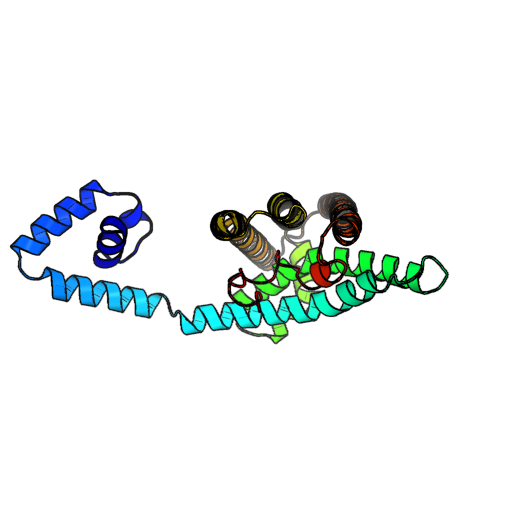 -1.400 1.00 78.06 117 GLY A C 1
ATOM 917 O O . GLY A 1 117 ? -18.525 -4.049 -1.612 1.00 78.06 117 GLY A O 1
ATOM 918 N N . ARG A 1 118 ? -17.768 -2.083 -2.399 1.00 80.25 118 ARG A N 1
ATOM 919 C CA . ARG A 1 118 ? -18.017 -2.335 -3.825 1.00 80.25 118 ARG A CA 1
ATOM 920 C C . ARG A 1 118 ? -16.711 -2.678 -4.530 1.00 80.25 118 ARG A C 1
ATOM 922 O O . ARG A 1 118 ? -15.775 -1.885 -4.515 1.00 80.25 118 ARG A O 1
ATOM 929 N N . PHE A 1 119 ? -16.661 -3.833 -5.194 1.00 76.25 119 PHE A N 1
ATOM 930 C CA . PHE A 1 119 ? -15.472 -4.270 -5.938 1.00 76.25 119 PHE A CA 1
ATOM 931 C C . PHE A 1 119 ? -15.094 -3.293 -7.062 1.00 76.25 119 PHE A C 1
ATOM 933 O O . PHE A 1 119 ? -13.927 -2.945 -7.214 1.00 76.25 119 PHE A O 1
ATOM 940 N N . THR A 1 120 ? -16.091 -2.758 -7.770 1.00 76.69 120 THR A N 1
ATOM 941 C CA . THR A 1 120 ? -15.915 -1.769 -8.847 1.00 76.69 120 THR A CA 1
ATOM 942 C C . THR A 1 120 ? -15.270 -0.468 -8.369 1.00 76.69 120 THR A C 1
ATOM 944 O O . THR A 1 120 ? -14.426 0.090 -9.065 1.00 76.69 120 THR A O 1
ATOM 947 N N . ALA A 1 121 ? -15.556 -0.032 -7.138 1.00 76.94 121 ALA A N 1
ATOM 948 C CA . ALA A 1 121 ? -14.923 1.147 -6.548 1.00 76.94 121 ALA A CA 1
ATOM 949 C C . ALA A 1 121 ? -13.413 0.951 -6.304 1.00 76.94 121 ALA A C 1
ATOM 951 O O . ALA A 1 121 ? -12.663 1.924 -6.223 1.00 76.94 121 ALA A O 1
ATOM 952 N N . GLY A 1 122 ? -12.950 -0.298 -6.212 1.00 73.56 122 GLY A N 1
ATOM 953 C CA . GLY A 1 122 ? -11.528 -0.626 -6.184 1.00 73.56 122 GLY A CA 1
ATOM 954 C C . GLY A 1 122 ? -10.837 -0.468 -7.540 1.00 73.56 122 GLY A C 1
ATOM 955 O O . GLY A 1 122 ? -9.625 -0.332 -7.558 1.00 73.56 122 GLY A O 1
ATOM 956 N N . LEU A 1 123 ? -11.569 -0.456 -8.660 1.00 78.25 123 LEU A N 1
ATOM 957 C CA . LEU A 1 123 ? -11.009 -0.372 -10.019 1.00 78.25 123 LEU A CA 1
ATOM 958 C C . LEU A 1 123 ? -10.990 1.057 -10.587 1.00 78.25 123 LEU A C 1
ATOM 960 O O . LEU A 1 123 ? -10.285 1.345 -11.549 1.00 78.25 123 LEU A O 1
ATOM 964 N N . GLU A 1 124 ? -11.734 1.980 -9.987 1.00 84.94 124 GLU A N 1
ATOM 965 C CA . GLU A 1 124 ? -11.808 3.372 -10.432 1.00 84.94 124 GLU A CA 1
ATOM 966 C C . GLU A 1 124 ? -10.555 4.175 -10.029 1.00 84.94 124 GLU A C 1
ATOM 968 O O . GLU A 1 124 ? -10.487 4.793 -8.961 1.00 84.94 124 GLU A O 1
ATOM 973 N N . ILE A 1 125 ? -9.566 4.225 -10.924 1.00 83.06 125 ILE A N 1
ATOM 974 C CA . ILE A 1 125 ? -8.311 4.973 -10.721 1.00 83.06 125 ILE A CA 1
ATOM 975 C C . ILE A 1 125 ? -8.557 6.469 -10.480 1.00 83.06 125 ILE A C 1
ATOM 977 O O . ILE A 1 125 ? -7.864 7.107 -9.683 1.00 83.06 125 ILE A O 1
ATOM 981 N N . TRP A 1 126 ? -9.521 7.057 -11.191 1.00 85.19 126 TRP A N 1
ATOM 982 C CA . TRP A 1 126 ? -9.735 8.504 -11.207 1.00 85.19 126 TRP A CA 1
ATOM 983 C C . TRP A 1 126 ? -10.118 9.058 -9.837 1.00 85.19 126 TRP A C 1
ATOM 985 O O . TRP A 1 126 ? -9.604 10.100 -9.433 1.00 85.19 126 TRP A O 1
ATOM 995 N N . GLU A 1 127 ? -10.957 8.343 -9.090 1.00 85.31 127 GLU A N 1
ATOM 996 C CA . GLU A 1 127 ? -11.367 8.750 -7.745 1.00 85.31 127 GLU A CA 1
ATOM 997 C C . GLU A 1 127 ? -10.211 8.652 -6.744 1.00 85.31 127 GLU A C 1
ATOM 999 O O . GLU A 1 127 ? -10.026 9.543 -5.914 1.00 85.31 127 GLU A O 1
ATOM 1004 N N . VAL A 1 128 ? -9.364 7.631 -6.878 1.00 85.88 128 VAL A N 1
ATOM 1005 C CA . VAL A 1 128 ? -8.150 7.467 -6.065 1.00 85.88 128 VAL A CA 1
ATOM 1006 C C . VAL A 1 128 ? -7.138 8.580 -6.375 1.00 85.88 128 VAL A C 1
ATOM 1008 O O . VAL A 1 128 ? -6.612 9.217 -5.461 1.00 85.88 128 VAL A O 1
ATOM 1011 N N . ARG A 1 129 ? -6.940 8.921 -7.657 1.00 85.56 129 ARG A N 1
ATOM 1012 C CA . ARG A 1 129 ? -6.112 10.069 -8.075 1.00 85.56 129 ARG A CA 1
ATOM 1013 C C . ARG A 1 129 ? -6.676 11.415 -7.617 1.00 85.56 129 ARG A C 1
ATOM 1015 O O . ARG A 1 129 ? -5.906 12.327 -7.314 1.00 85.56 129 ARG A O 1
ATOM 1022 N N . ARG A 1 130 ? -8.002 11.573 -7.567 1.00 86.38 130 ARG A N 1
ATOM 1023 C CA . ARG A 1 130 ? -8.648 12.770 -7.003 1.00 86.38 130 ARG A CA 1
ATOM 1024 C C . ARG A 1 130 ? -8.374 12.868 -5.505 1.00 86.38 130 ARG A C 1
ATOM 1026 O O . ARG A 1 130 ? -7.968 13.935 -5.056 1.00 86.38 130 ARG A O 1
ATOM 1033 N N . ALA A 1 131 ? -8.495 11.765 -4.761 1.00 85.62 131 ALA A N 1
ATOM 1034 C CA . ALA A 1 131 ? -8.211 11.718 -3.325 1.00 85.62 131 ALA A CA 1
ATOM 1035 C C . ALA A 1 131 ? -6.766 12.141 -2.990 1.00 85.62 131 ALA A C 1
ATOM 1037 O O . ALA A 1 131 ? -6.548 12.894 -2.039 1.00 85.62 131 ALA A O 1
ATOM 1038 N N . TRP A 1 132 ? -5.788 11.755 -3.816 1.00 85.44 132 TRP A N 1
ATOM 1039 C CA . TRP A 1 132 ? -4.384 12.147 -3.638 1.00 85.44 132 TRP A CA 1
ATOM 1040 C C . TRP A 1 132 ? -4.171 13.674 -3.575 1.00 85.44 132 TRP A C 1
ATOM 1042 O O . TRP A 1 132 ? -3.348 14.149 -2.792 1.00 85.44 132 TRP A O 1
ATOM 1052 N N . LYS A 1 133 ? -4.958 14.469 -4.317 1.00 86.12 133 LYS A N 1
ATOM 1053 C CA . LYS A 1 133 ? -4.835 15.941 -4.344 1.00 86.12 133 LYS A CA 1
ATOM 1054 C C . LYS A 1 133 ? -5.129 16.609 -2.992 1.00 86.12 133 LYS A C 1
ATOM 1056 O O . LYS A 1 133 ? -4.654 17.718 -2.753 1.00 86.12 133 LYS A O 1
ATOM 1061 N N . TYR A 1 134 ? -5.886 15.953 -2.113 1.00 86.94 134 TYR A N 1
ATOM 1062 C CA . TYR A 1 134 ? -6.306 16.508 -0.819 1.00 86.94 134 TYR A CA 1
ATOM 1063 C C . TYR A 1 134 ? -5.317 16.199 0.317 1.00 86.94 134 TYR A C 1
ATOM 1065 O O . TYR A 1 134 ? -5.192 16.969 1.274 1.00 86.94 134 TYR A O 1
ATOM 1073 N N . ALA A 1 135 ? -4.578 15.088 0.230 1.00 89.38 135 ALA A N 1
ATOM 1074 C CA . ALA A 1 135 ? -3.626 14.685 1.268 1.00 89.38 135 ALA A CA 1
ATOM 1075 C C . ALA A 1 135 ? -2.332 14.054 0.703 1.00 89.38 135 ALA A C 1
ATOM 1077 O O . ALA A 1 135 ? -1.999 12.920 1.054 1.00 89.38 135 ALA A O 1
ATOM 1078 N N . PRO A 1 136 ? -1.549 14.785 -0.115 1.00 89.12 136 PRO A N 1
ATOM 1079 C CA . PRO A 1 136 ? -0.349 14.247 -0.765 1.00 89.12 136 PRO A CA 1
ATOM 1080 C C . PRO A 1 136 ? 0.757 13.852 0.231 1.00 89.12 136 PRO A C 1
ATOM 1082 O O . PRO A 1 136 ? 1.418 12.835 0.038 1.00 89.12 136 PRO A O 1
ATOM 1085 N N . ILE A 1 137 ? 0.919 14.588 1.339 1.00 89.19 137 ILE A N 1
ATOM 1086 C CA . ILE A 1 137 ? 1.924 14.278 2.379 1.00 89.19 137 ILE A CA 1
ATOM 1087 C C . ILE A 1 137 ? 1.586 12.961 3.084 1.00 89.19 137 ILE A C 1
ATOM 1089 O O . ILE A 1 137 ? 2.429 12.082 3.223 1.00 89.19 137 ILE A O 1
ATOM 1093 N N . ALA A 1 138 ? 0.326 12.813 3.500 1.00 89.69 138 ALA A N 1
ATOM 1094 C CA . ALA A 1 138 ? -0.191 11.607 4.142 1.00 89.69 138 ALA A CA 1
ATOM 1095 C C . ALA A 1 138 ? 0.019 10.362 3.275 1.00 89.69 138 ALA A C 1
ATOM 1097 O O . ALA A 1 138 ? 0.425 9.307 3.765 1.00 89.69 138 ALA A O 1
ATOM 1098 N N . TRP A 1 139 ? -0.270 10.520 1.984 1.00 89.94 139 TRP A N 1
ATOM 1099 C CA . TRP A 1 139 ? -0.108 9.491 0.973 1.00 89.94 139 TRP A CA 1
ATOM 1100 C C . TRP A 1 139 ? 1.350 9.076 0.834 1.00 89.94 139 TRP A C 1
ATOM 1102 O O . TRP A 1 139 ? 1.671 7.897 0.938 1.00 89.94 139 TRP A O 1
ATOM 1112 N N . THR A 1 140 ? 2.227 10.067 0.668 1.00 89.88 140 THR A N 1
ATOM 1113 C CA . THR A 1 140 ? 3.663 9.859 0.486 1.00 89.88 140 THR A CA 1
ATOM 1114 C C . THR A 1 140 ? 4.267 9.164 1.693 1.00 89.88 140 THR A C 1
ATOM 1116 O O . THR A 1 140 ? 4.915 8.139 1.536 1.00 89.88 140 THR A O 1
ATOM 1119 N N . PHE A 1 141 ? 3.967 9.644 2.900 1.00 90.94 141 PHE A N 1
ATOM 1120 C CA . PHE A 1 141 ? 4.432 9.025 4.138 1.00 90.94 141 PHE A CA 1
ATOM 1121 C C . PHE A 1 141 ? 3.982 7.563 4.263 1.00 90.94 141 PHE A C 1
ATOM 1123 O O . PHE A 1 141 ? 4.774 6.699 4.623 1.00 90.94 141 PHE A O 1
ATOM 1130 N N . SER A 1 142 ? 2.727 7.268 3.915 1.00 90.19 142 SER A N 1
ATOM 1131 C CA . SER A 1 142 ? 2.202 5.898 3.992 1.00 90.19 142 SER A CA 1
ATOM 1132 C C . SER A 1 142 ? 2.855 4.968 2.976 1.00 90.19 142 SER A C 1
ATOM 1134 O O . SER A 1 142 ? 3.131 3.822 3.311 1.00 90.19 142 SER A O 1
ATOM 1136 N N . LEU A 1 143 ? 3.127 5.451 1.758 1.00 89.31 143 LEU A N 1
ATOM 1137 C CA . LEU A 1 143 ? 3.850 4.678 0.747 1.00 89.31 143 LEU A CA 1
ATOM 1138 C C . LEU A 1 143 ? 5.310 4.462 1.138 1.00 89.31 143 LEU A C 1
ATOM 1140 O O . LEU A 1 143 ? 5.782 3.335 1.055 1.00 89.31 143 LEU A O 1
ATOM 1144 N N . VAL A 1 144 ? 6.006 5.504 1.604 1.00 90.00 144 VAL A N 1
ATOM 1145 C CA . VAL A 1 144 ? 7.385 5.394 2.107 1.00 90.00 144 VAL A CA 1
ATOM 1146 C C . VAL A 1 144 ? 7.447 4.335 3.196 1.00 90.00 144 VAL A C 1
ATOM 1148 O O . VAL A 1 144 ? 8.244 3.411 3.098 1.00 90.00 144 VAL A O 1
ATOM 1151 N N . PHE A 1 145 ? 6.563 4.418 4.190 1.00 89.31 145 PHE A N 1
ATOM 1152 C CA . PHE A 1 145 ? 6.524 3.456 5.283 1.00 89.31 145 PHE A CA 1
ATOM 1153 C C . PHE A 1 145 ? 6.200 2.038 4.793 1.00 89.31 145 PHE A C 1
ATOM 1155 O O . PHE A 1 145 ? 6.862 1.088 5.195 1.00 89.31 145 PHE A O 1
ATOM 1162 N N . LEU A 1 146 ? 5.227 1.891 3.887 1.00 87.44 146 LEU A N 1
ATOM 1163 C CA . LEU A 1 146 ? 4.847 0.602 3.307 1.00 87.44 146 LEU A CA 1
ATOM 1164 C C . LEU A 1 146 ? 6.005 -0.060 2.552 1.00 87.44 146 LEU A C 1
ATOM 1166 O O . LEU A 1 146 ? 6.274 -1.237 2.775 1.00 87.44 146 LEU A O 1
ATOM 1170 N N . TYR A 1 147 ? 6.709 0.683 1.699 1.00 84.94 147 TYR A N 1
ATOM 1171 C CA . TYR A 1 147 ? 7.807 0.130 0.906 1.00 84.94 147 TYR A CA 1
ATOM 1172 C C . TYR A 1 147 ? 9.090 -0.055 1.707 1.00 84.94 147 TYR A C 1
ATOM 1174 O O . TYR A 1 147 ? 9.767 -1.062 1.519 1.00 84.94 147 TYR A O 1
ATOM 1182 N N . LEU A 1 148 ? 9.388 0.842 2.649 1.00 85.81 148 LEU A N 1
ATOM 1183 C CA . LEU A 1 148 ? 10.529 0.697 3.551 1.00 85.81 148 LEU A CA 1
ATOM 1184 C C . LEU A 1 148 ? 10.413 -0.579 4.391 1.00 85.81 148 LEU A C 1
ATOM 1186 O O . LEU A 1 148 ? 11.390 -1.301 4.533 1.00 85.81 148 LEU A O 1
ATOM 1190 N N . LEU A 1 149 ? 9.215 -0.890 4.895 1.00 83.12 149 LEU A N 1
ATOM 1191 C CA . LEU A 1 149 ? 8.956 -2.128 5.634 1.00 83.12 149 LEU A CA 1
ATOM 1192 C C . LEU A 1 149 ? 8.879 -3.359 4.717 1.00 83.12 149 LEU A C 1
ATOM 1194 O O . LEU A 1 149 ? 9.220 -4.461 5.138 1.00 83.12 149 LEU A O 1
ATOM 1198 N N . ALA A 1 150 ? 8.472 -3.196 3.457 1.00 78.50 150 ALA A N 1
ATOM 1199 C CA . ALA A 1 150 ? 8.449 -4.295 2.496 1.00 78.50 150 ALA A CA 1
ATOM 1200 C C . ALA A 1 150 ? 9.853 -4.708 2.017 1.00 78.50 150 ALA A C 1
ATOM 1202 O O . ALA A 1 150 ? 10.066 -5.882 1.726 1.00 78.50 150 ALA A O 1
ATOM 1203 N N . LEU A 1 151 ? 10.811 -3.777 1.936 1.00 75.81 151 LEU A N 1
ATOM 1204 C CA . LEU A 1 151 ? 12.162 -4.038 1.419 1.00 75.81 151 LEU A CA 1
ATOM 1205 C C . LEU A 1 151 ? 12.913 -5.150 2.178 1.00 75.81 151 LEU A C 1
ATOM 1207 O O . LEU A 1 151 ? 13.361 -6.090 1.516 1.00 75.81 151 LEU A O 1
ATOM 1211 N N . PRO A 1 152 ? 13.015 -5.123 3.525 1.00 73.56 152 PRO A N 1
ATOM 1212 C CA . PRO A 1 152 ? 13.636 -6.206 4.281 1.00 73.56 152 PRO A CA 1
ATOM 1213 C C . PRO A 1 152 ? 12.992 -7.557 3.982 1.00 73.56 152 PRO A C 1
ATOM 1215 O O . PRO A 1 152 ? 13.697 -8.535 3.771 1.00 73.56 152 PRO A O 1
ATOM 1218 N N . LEU A 1 153 ? 11.658 -7.604 3.891 1.00 70.94 153 LEU A N 1
ATOM 1219 C CA . LEU A 1 153 ? 10.919 -8.838 3.616 1.00 70.94 153 LEU A CA 1
ATOM 1220 C C . LEU A 1 153 ? 11.267 -9.429 2.242 1.00 70.94 153 LEU A C 1
ATOM 1222 O O . LEU A 1 153 ? 11.373 -10.646 2.110 1.00 70.94 153 LEU A O 1
ATOM 1226 N N . TYR A 1 154 ? 11.467 -8.585 1.226 1.00 66.94 154 TYR A N 1
ATOM 1227 C CA . TYR A 1 154 ? 11.897 -9.037 -0.099 1.00 66.94 154 TYR A CA 1
ATOM 1228 C C . TYR A 1 154 ? 13.340 -9.542 -0.102 1.00 66.94 154 TYR A C 1
ATOM 1230 O O . TYR A 1 154 ? 13.612 -10.585 -0.695 1.00 66.94 154 TYR A O 1
ATOM 1238 N N . LEU A 1 155 ? 14.249 -8.844 0.584 1.00 69.00 155 LEU A N 1
ATOM 1239 C CA . LEU A 1 155 ? 15.643 -9.274 0.705 1.00 69.00 155 LEU A CA 1
ATOM 1240 C C . LEU A 1 155 ? 15.743 -10.609 1.447 1.00 69.00 155 LEU A C 1
ATOM 1242 O O . LEU A 1 155 ? 16.384 -11.529 0.953 1.00 69.00 155 LEU A O 1
ATOM 1246 N N . PHE A 1 156 ? 15.027 -10.762 2.563 1.00 67.00 156 PHE A N 1
ATOM 1247 C CA . PHE A 1 156 ? 14.968 -12.017 3.316 1.00 67.00 156 PHE A CA 1
ATOM 1248 C C . PHE A 1 156 ? 14.418 -13.195 2.509 1.00 67.00 156 PHE A C 1
ATOM 1250 O O . PHE A 1 156 ? 14.750 -14.332 2.814 1.00 67.00 156 PHE A O 1
ATOM 1257 N N . LYS A 1 157 ? 13.594 -12.947 1.485 1.00 60.06 157 LYS A N 1
ATOM 1258 C CA . LYS A 1 157 ? 13.114 -13.996 0.580 1.00 60.06 157 LYS A CA 1
ATOM 1259 C C . LYS A 1 157 ? 14.148 -14.381 -0.483 1.00 60.06 157 LYS A C 1
ATOM 1261 O O . LYS A 1 157 ? 14.170 -15.533 -0.905 1.00 60.06 157 LYS A O 1
ATOM 1266 N N . ALA A 1 158 ? 14.970 -13.435 -0.942 1.00 60.56 158 ALA A N 1
ATOM 1267 C CA . ALA A 1 158 ? 16.009 -13.709 -1.935 1.00 60.56 158 ALA A CA 1
ATOM 1268 C C . ALA A 1 158 ? 17.094 -14.651 -1.384 1.00 60.56 158 ALA A C 1
ATOM 1270 O O . ALA A 1 158 ? 17.614 -15.489 -2.116 1.00 60.56 158 ALA A O 1
ATOM 1271 N N . PHE A 1 159 ? 17.385 -14.559 -0.085 1.00 61.19 159 PHE A N 1
ATOM 1272 C CA . PHE A 1 159 ? 18.242 -15.507 0.622 1.00 61.19 159 PHE A CA 1
ATOM 1273 C C . PHE A 1 159 ? 17.386 -16.672 1.125 1.00 61.19 159 PHE A C 1
ATOM 1275 O O . PHE A 1 159 ? 16.694 -16.496 2.118 1.00 61.19 159 PHE A O 1
ATOM 1282 N N . LEU A 1 160 ? 17.395 -17.832 0.451 1.00 57.84 160 LEU A N 1
ATOM 1283 C CA . LEU A 1 160 ? 16.600 -19.011 0.837 1.00 57.84 160 LEU A CA 1
ATOM 1284 C C . LEU A 1 160 ? 16.869 -19.380 2.305 1.00 57.84 160 LEU A C 1
ATOM 1286 O O . LEU A 1 160 ? 17.937 -19.927 2.598 1.00 57.84 160 LEU A O 1
ATOM 1290 N N . PRO A 1 161 ? 15.940 -19.120 3.243 1.00 59.62 161 PRO A N 1
ATOM 1291 C CA . PRO A 1 161 ? 16.127 -19.555 4.613 1.00 59.62 161 PRO A CA 1
ATOM 1292 C C . PRO A 1 161 ? 15.893 -21.074 4.678 1.00 59.62 161 PRO A C 1
ATOM 1294 O O . PRO A 1 161 ? 15.043 -21.591 3.944 1.00 59.62 161 PRO A O 1
ATOM 1297 N N . PRO A 1 162 ? 16.582 -21.805 5.570 1.00 64.12 162 PRO A N 1
ATOM 1298 C CA . PRO A 1 162 ? 16.251 -23.197 5.874 1.00 64.12 162 PRO A CA 1
ATOM 1299 C C . PRO A 1 162 ? 14.756 -23.342 6.208 1.00 64.12 162 PRO A C 1
ATOM 1301 O O . PRO A 1 162 ? 14.174 -22.433 6.805 1.00 64.12 162 PRO A O 1
ATOM 1304 N N . ARG A 1 163 ? 14.131 -24.478 5.852 1.00 61.25 163 ARG A N 1
ATOM 1305 C CA . ARG A 1 163 ? 12.681 -24.744 6.030 1.00 61.25 163 ARG A CA 1
ATOM 1306 C C . ARG A 1 163 ? 12.163 -24.394 7.434 1.00 61.25 163 ARG A C 1
ATOM 1308 O O . ARG A 1 163 ? 11.039 -23.914 7.567 1.00 61.25 163 ARG A O 1
ATOM 1315 N N . ASP A 1 164 ? 13.004 -24.547 8.448 1.00 64.25 164 ASP A N 1
ATOM 1316 C CA . ASP A 1 164 ? 12.676 -24.294 9.854 1.00 64.25 164 ASP A CA 1
ATOM 1317 C C . ASP A 1 164 ? 12.525 -22.795 10.189 1.00 64.25 164 ASP A C 1
ATOM 1319 O O . ASP A 1 164 ? 11.793 -22.424 11.106 1.00 64.25 164 ASP A O 1
ATOM 1323 N N . ALA A 1 165 ? 13.138 -21.901 9.404 1.00 66.69 165 ALA A N 1
ATOM 1324 C CA . ALA A 1 165 ? 13.045 -20.448 9.576 1.00 66.69 165 ALA A CA 1
ATOM 1325 C C . ALA A 1 165 ? 11.811 -19.822 8.889 1.00 66.69 165 ALA A C 1
ATOM 1327 O O . ALA A 1 165 ? 11.498 -18.648 9.110 1.00 66.69 165 ALA A O 1
ATOM 1328 N N . MET A 1 166 ? 11.060 -20.592 8.091 1.00 66.12 166 MET A N 1
ATOM 1329 C CA . MET A 1 166 ? 9.894 -20.100 7.337 1.00 66.12 166 MET A CA 1
ATOM 1330 C C . MET A 1 166 ? 8.749 -19.615 8.243 1.00 66.12 166 MET A C 1
ATOM 1332 O O . MET A 1 166 ? 8.028 -18.667 7.907 1.00 66.12 166 MET A O 1
ATOM 1336 N N . TRP A 1 167 ? 8.588 -20.220 9.425 1.00 68.94 167 TRP A N 1
ATOM 1337 C CA . TRP A 1 167 ? 7.591 -19.779 10.405 1.00 68.94 167 TRP A CA 1
ATOM 1338 C C . TRP A 1 167 ? 7.928 -18.394 10.980 1.00 68.94 167 TRP A C 1
ATOM 1340 O O . TRP A 1 167 ? 7.050 -17.532 11.078 1.00 68.94 167 TRP A O 1
ATOM 1350 N N . LEU A 1 168 ? 9.212 -18.141 11.263 1.00 70.12 168 LEU A N 1
ATOM 1351 C CA . LEU A 1 168 ? 9.695 -16.844 11.741 1.00 70.12 168 LEU A CA 1
ATOM 1352 C C . LEU A 1 168 ? 9.461 -15.749 10.689 1.00 70.12 168 LEU A C 1
ATOM 1354 O O . LEU A 1 168 ? 8.966 -14.672 11.018 1.00 70.12 168 LEU A O 1
ATOM 1358 N N . MET A 1 169 ? 9.718 -16.053 9.412 1.00 67.00 169 MET A N 1
ATOM 1359 C CA . MET A 1 169 ? 9.460 -15.130 8.299 1.00 67.00 169 MET A CA 1
ATOM 1360 C C . MET A 1 169 ? 7.987 -14.744 8.190 1.00 67.00 169 MET A C 1
ATOM 1362 O O . MET A 1 169 ? 7.670 -13.576 7.977 1.00 67.00 169 MET A O 1
ATOM 1366 N N . THR A 1 170 ? 7.074 -15.696 8.391 1.00 70.88 170 THR A N 1
ATOM 1367 C CA . THR A 1 170 ? 5.630 -15.419 8.370 1.00 70.88 170 THR A CA 1
ATOM 1368 C C . THR A 1 170 ? 5.236 -14.453 9.490 1.00 70.88 170 THR A C 1
ATOM 1370 O O . THR A 1 170 ? 4.451 -13.530 9.270 1.00 70.88 170 THR A O 1
ATOM 1373 N N . LEU A 1 171 ? 5.808 -14.615 10.685 1.00 72.50 171 LEU A N 1
ATOM 1374 C CA . LEU A 1 171 ? 5.530 -13.752 11.832 1.00 72.50 171 LEU A CA 1
ATOM 1375 C C . LEU A 1 171 ? 6.089 -12.335 11.631 1.00 72.50 171 LEU A C 1
ATOM 1377 O O . LEU A 1 171 ? 5.365 -11.358 11.826 1.00 72.50 171 LEU A O 1
ATOM 1381 N N . VAL A 1 172 ? 7.336 -12.220 11.158 1.00 74.62 172 VAL A N 1
ATOM 1382 C CA . VAL A 1 172 ? 7.955 -10.934 10.796 1.00 74.62 172 VAL A CA 1
ATOM 1383 C C . VAL A 1 172 ? 7.154 -10.247 9.693 1.00 74.62 172 VAL A C 1
ATOM 1385 O O . VAL A 1 172 ? 6.882 -9.052 9.788 1.00 74.62 172 VAL A O 1
ATOM 1388 N N . PHE A 1 173 ? 6.693 -10.993 8.690 1.00 72.88 173 PHE A N 1
ATOM 1389 C CA . PHE A 1 173 ? 5.847 -10.478 7.621 1.00 72.88 173 PHE A CA 1
ATOM 1390 C C . PHE A 1 173 ? 4.519 -9.931 8.155 1.00 72.88 173 PHE A C 1
ATOM 1392 O O . PHE A 1 173 ? 4.163 -8.801 7.835 1.00 72.88 173 PHE A O 1
ATOM 1399 N N . VAL A 1 174 ? 3.810 -10.671 9.015 1.00 73.38 174 VAL A N 1
ATOM 1400 C CA . VAL A 1 174 ? 2.534 -10.222 9.604 1.00 73.38 174 VAL A CA 1
ATOM 1401 C C . VAL A 1 174 ? 2.721 -8.968 10.462 1.00 73.38 174 VAL A C 1
ATOM 1403 O O . VAL A 1 174 ? 1.967 -8.006 10.300 1.00 73.38 174 VAL A O 1
ATOM 1406 N N . ILE A 1 175 ? 3.738 -8.947 11.330 1.00 78.75 175 ILE A N 1
ATOM 1407 C CA . ILE A 1 175 ? 4.050 -7.797 12.197 1.00 78.75 175 ILE A CA 1
ATOM 1408 C C . ILE A 1 175 ? 4.411 -6.565 11.366 1.00 78.75 175 ILE A C 1
ATOM 1410 O O . ILE A 1 175 ? 4.059 -5.449 11.735 1.00 78.75 175 ILE A O 1
ATOM 1414 N N . THR A 1 176 ? 5.070 -6.768 10.229 1.00 76.00 176 THR A N 1
ATOM 1415 C CA . THR A 1 176 ? 5.517 -5.701 9.332 1.00 76.00 176 THR A CA 1
ATOM 1416 C C . THR A 1 176 ? 4.388 -5.191 8.427 1.00 76.00 176 THR A C 1
ATOM 1418 O O . THR A 1 176 ? 4.236 -3.988 8.237 1.00 76.00 176 THR A O 1
ATOM 1421 N N . ILE A 1 177 ? 3.529 -6.064 7.892 1.00 77.06 177 ILE A N 1
ATOM 1422 C CA . ILE A 1 177 ? 2.428 -5.662 6.999 1.00 77.06 177 ILE A CA 1
ATOM 1423 C C . ILE A 1 177 ? 1.262 -5.028 7.746 1.00 77.06 177 ILE A C 1
ATOM 1425 O O . ILE A 1 177 ? 0.636 -4.101 7.237 1.00 77.06 177 ILE A O 1
ATOM 1429 N N . TYR A 1 178 ? 0.939 -5.506 8.943 1.00 78.12 178 TYR A N 1
ATOM 1430 C CA . TYR A 1 178 ? -0.210 -4.992 9.677 1.00 78.12 178 TYR A CA 1
ATOM 1431 C C . TYR A 1 178 ? -0.178 -3.463 9.908 1.00 78.12 178 TYR A C 1
ATOM 1433 O O . TYR A 1 178 ? -1.161 -2.795 9.562 1.00 78.12 178 TYR A O 1
ATOM 1441 N N . PRO A 1 179 ? 0.921 -2.850 10.398 1.00 82.88 179 PRO A N 1
ATOM 1442 C CA . PRO A 1 179 ? 0.978 -1.404 10.588 1.00 82.88 179 PRO A CA 1
ATOM 1443 C C . PRO A 1 179 ? 0.902 -0.649 9.260 1.00 82.88 179 PRO A C 1
ATOM 1445 O O . PRO A 1 179 ? 0.242 0.388 9.196 1.00 82.88 179 PRO A O 1
ATOM 1448 N N . THR A 1 180 ? 1.490 -1.166 8.175 1.00 82.50 180 THR A N 1
ATOM 1449 C CA . THR A 1 180 ? 1.437 -0.490 6.867 1.00 82.50 180 THR A CA 1
ATOM 1450 C C . THR A 1 180 ? -0.001 -0.391 6.352 1.00 82.50 180 THR A C 1
ATOM 1452 O O . THR A 1 180 ? -0.410 0.660 5.852 1.00 82.50 180 THR A O 1
ATOM 1455 N N . ARG A 1 181 ? -0.830 -1.420 6.580 1.00 83.00 181 ARG A N 1
ATOM 1456 C CA . ARG A 1 181 ? -2.272 -1.380 6.279 1.00 83.00 181 ARG A CA 1
ATOM 1457 C C . ARG A 1 181 ? -3.002 -0.310 7.090 1.00 83.00 181 ARG A C 1
ATOM 1459 O O . ARG A 1 181 ?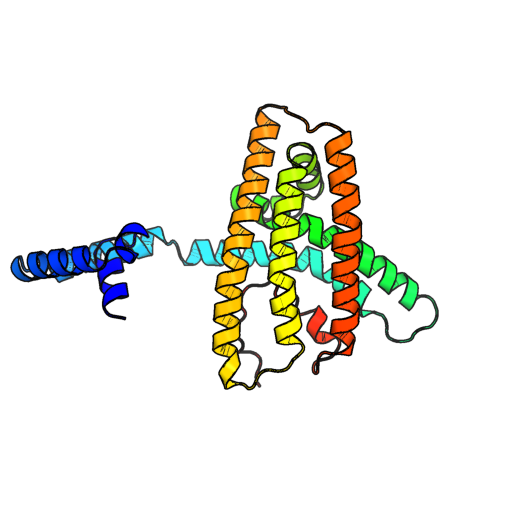 -3.789 0.443 6.514 1.00 83.00 181 ARG A O 1
ATOM 1466 N N . ILE A 1 182 ? -2.697 -0.171 8.379 1.00 85.50 182 ILE A N 1
ATOM 1467 C CA . ILE A 1 182 ? -3.269 0.893 9.220 1.00 85.50 182 ILE A CA 1
ATOM 1468 C C . ILE A 1 182 ? -2.887 2.278 8.679 1.00 85.50 182 ILE A C 1
ATOM 1470 O O . ILE A 1 182 ? -3.761 3.133 8.519 1.00 85.50 182 ILE A O 1
ATOM 1474 N N . PHE A 1 183 ? -1.616 2.491 8.323 1.00 86.75 183 PHE A N 1
ATOM 1475 C CA . PHE A 1 183 ? -1.153 3.761 7.755 1.00 86.75 183 PHE A CA 1
ATOM 1476 C C . PHE A 1 183 ? -1.852 4.101 6.433 1.00 86.75 183 PHE A C 1
ATOM 1478 O O . PHE A 1 183 ? -2.337 5.223 6.274 1.00 86.75 183 PHE A O 1
ATOM 1485 N N . THR A 1 184 ? -1.986 3.135 5.516 1.00 87.06 184 THR A N 1
ATOM 1486 C CA . THR A 1 184 ? -2.699 3.349 4.240 1.00 87.06 184 THR A CA 1
ATOM 1487 C C . THR A 1 184 ? -4.169 3.724 4.451 1.00 87.06 184 THR A C 1
ATOM 1489 O O . THR A 1 184 ? -4.652 4.680 3.838 1.00 87.06 184 THR A O 1
ATOM 1492 N N . GLY A 1 185 ? -4.866 3.051 5.375 1.00 87.06 185 GLY A N 1
ATOM 1493 C CA . GLY A 1 185 ? -6.244 3.380 5.744 1.00 87.06 185 GLY A CA 1
ATOM 1494 C C . GLY A 1 185 ? -6.372 4.773 6.366 1.00 87.06 185 GLY A C 1
ATOM 1495 O O . GLY A 1 185 ? -7.252 5.544 5.984 1.00 87.06 185 GLY A O 1
ATOM 1496 N N . TRP A 1 186 ? -5.456 5.144 7.264 1.00 90.00 186 TRP A N 1
ATOM 1497 C CA . TRP A 1 186 ? -5.417 6.472 7.884 1.00 90.00 186 TRP A CA 1
ATOM 1498 C C . TRP A 1 186 ? -5.151 7.595 6.874 1.00 90.00 186 TRP A C 1
ATOM 1500 O O . TRP A 1 186 ? -5.791 8.652 6.923 1.00 90.00 186 TRP A O 1
ATOM 1510 N N . ALA A 1 187 ? -4.217 7.397 5.942 1.00 90.81 187 ALA A N 1
ATOM 1511 C CA . ALA A 1 187 ? -3.962 8.365 4.882 1.00 90.81 187 ALA A CA 1
ATOM 1512 C C . ALA A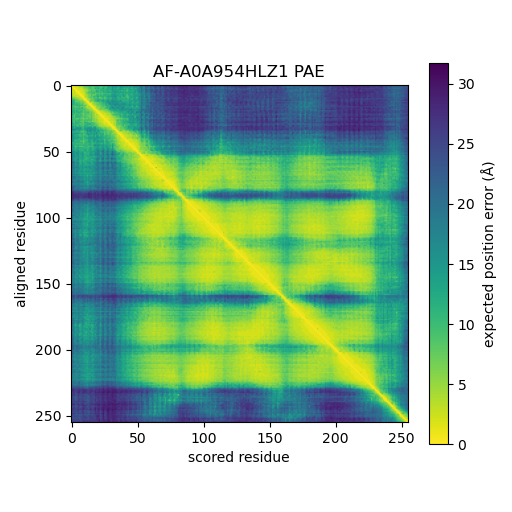 1 187 ? -5.164 8.530 3.950 1.00 90.81 187 ALA A C 1
ATOM 1514 O O . ALA A 1 187 ? -5.511 9.665 3.618 1.00 90.81 187 ALA A O 1
ATOM 1515 N N . TYR A 1 188 ? -5.842 7.434 3.606 1.00 89.25 188 TYR A N 1
ATOM 1516 C CA . TYR A 1 188 ? -7.066 7.478 2.812 1.00 89.25 188 TYR A CA 1
ATOM 1517 C C . TYR A 1 188 ? -8.216 8.195 3.543 1.00 89.25 188 TYR A C 1
ATOM 1519 O O . TYR A 1 188 ? -8.825 9.109 2.988 1.00 89.25 188 TYR A O 1
ATOM 1527 N N . ALA A 1 189 ? -8.464 7.870 4.816 1.00 87.44 189 ALA A N 1
ATOM 1528 C CA . ALA A 1 189 ? -9.496 8.525 5.625 1.00 87.44 189 ALA A CA 1
ATOM 1529 C C . ALA A 1 189 ? -9.246 10.036 5.772 1.00 87.44 189 ALA A C 1
ATOM 1531 O O . ALA A 1 189 ? -10.164 10.849 5.672 1.00 87.44 189 ALA A O 1
ATOM 1532 N N . ARG A 1 190 ? -7.982 10.441 5.944 1.00 88.38 190 ARG A N 1
ATOM 1533 C CA . ARG A 1 190 ? -7.612 11.862 5.996 1.00 88.38 190 ARG A CA 1
ATOM 1534 C C . ARG A 1 190 ? -7.808 12.568 4.660 1.00 88.38 190 ARG A C 1
ATOM 1536 O O . ARG A 1 190 ? -8.215 13.729 4.659 1.00 88.38 190 ARG A O 1
ATOM 1543 N N . ALA A 1 191 ? -7.522 11.896 3.546 1.00 89.12 191 ALA A N 1
ATOM 1544 C CA . ALA A 1 191 ? -7.796 12.427 2.216 1.00 89.12 191 ALA A CA 1
ATOM 1545 C C . ALA A 1 191 ? -9.297 12.678 2.022 1.00 89.12 191 ALA A C 1
ATOM 1547 O O . ALA A 1 191 ? -9.673 13.740 1.534 1.00 89.12 191 ALA A O 1
ATOM 1548 N N . LEU A 1 192 ? -10.147 11.752 2.478 1.00 88.94 192 LEU A N 1
ATOM 1549 C CA . LEU A 1 192 ? -11.601 11.889 2.399 1.00 88.94 192 LEU A CA 1
ATOM 1550 C C . LEU A 1 192 ? -12.125 13.035 3.278 1.00 88.94 192 LEU A C 1
ATOM 1552 O O . LEU A 1 192 ? -12.838 13.901 2.782 1.00 88.94 192 LEU A O 1
ATOM 1556 N N . LYS A 1 193 ? -11.673 13.129 4.534 1.00 88.62 193 LYS A N 1
ATOM 1557 C CA . LYS A 1 193 ? -12.043 14.237 5.432 1.00 88.62 193 LYS A CA 1
ATOM 1558 C C . LYS A 1 193 ? -11.646 15.606 4.866 1.00 88.62 193 LYS A C 1
ATOM 1560 O O . LYS A 1 193 ? -12.388 16.576 4.974 1.00 88.62 193 LYS A O 1
ATOM 1565 N N . ARG A 1 194 ? -10.466 15.711 4.241 1.00 86.69 194 ARG A N 1
ATOM 1566 C CA . ARG A 1 194 ? -10.032 16.956 3.580 1.00 86.69 194 ARG A CA 1
ATOM 1567 C C . ARG A 1 194 ? -10.798 17.243 2.289 1.00 86.69 194 ARG A C 1
ATOM 1569 O O . ARG A 1 194 ? -10.987 18.415 1.971 1.00 86.69 194 ARG A O 1
ATOM 1576 N N . ARG A 1 195 ? -11.250 16.205 1.576 1.00 87.56 195 ARG A N 1
ATOM 1577 C CA . ARG A 1 195 ? -12.136 16.327 0.409 1.00 87.56 195 ARG A CA 1
ATOM 1578 C C . ARG A 1 195 ? -13.489 16.916 0.798 1.00 87.56 195 ARG A C 1
ATOM 1580 O O . ARG A 1 195 ? -13.933 17.836 0.128 1.00 87.56 195 ARG A O 1
ATOM 1587 N N . GLU A 1 196 ? -14.096 16.447 1.887 1.00 87.88 196 GLU A N 1
ATOM 1588 C CA . GLU A 1 196 ? -15.358 16.996 2.416 1.00 87.88 196 GLU A CA 1
ATOM 1589 C C . GLU A 1 196 ? -15.228 18.474 2.800 1.00 87.88 196 GLU A C 1
ATOM 1591 O O . GLU A 1 196 ? -16.106 19.279 2.521 1.00 87.88 196 GLU A O 1
ATOM 1596 N N . GLN A 1 197 ? -14.085 18.854 3.371 1.00 86.69 197 GLN A N 1
ATOM 1597 C CA . GLN A 1 197 ? -13.775 20.242 3.727 1.00 86.69 197 GLN A CA 1
ATOM 1598 C C . GLN A 1 197 ? -13.319 21.096 2.530 1.00 86.69 197 GLN A C 1
ATOM 1600 O O . GLN A 1 197 ? -12.944 22.251 2.716 1.00 86.69 197 GLN A O 1
ATOM 1605 N N . ASN A 1 198 ? -13.267 20.514 1.327 1.00 85.56 198 ASN A N 1
ATOM 1606 C CA . ASN A 1 198 ? -12.729 21.101 0.100 1.00 85.56 198 ASN A CA 1
ATOM 1607 C C . ASN A 1 198 ? -11.330 21.740 0.258 1.00 85.56 198 ASN A C 1
ATOM 1609 O O . ASN A 1 198 ? -10.963 22.690 -0.433 1.00 85.56 198 ASN A O 1
ATOM 1613 N N . ARG A 1 199 ? -10.517 21.209 1.180 1.00 82.62 199 ARG A N 1
ATOM 1614 C CA . ARG A 1 199 ? -9.166 21.705 1.472 1.00 82.62 199 ARG A CA 1
ATOM 1615 C C . ARG A 1 199 ? -8.161 21.038 0.547 1.00 82.62 199 ARG A C 1
ATOM 1617 O O . ARG A 1 199 ? -7.598 19.987 0.864 1.00 82.62 199 ARG A O 1
ATOM 1624 N N . LEU A 1 200 ? -7.950 21.651 -0.611 1.00 85.31 200 LEU A N 1
ATOM 1625 C CA . LEU A 1 200 ? -6.924 21.234 -1.560 1.00 85.31 200 LEU A CA 1
ATOM 1626 C C . LEU A 1 200 ? -5.528 21.496 -0.986 1.00 85.31 200 LEU A C 1
ATOM 1628 O O . LEU A 1 200 ? -5.273 22.530 -0.371 1.00 85.31 200 LEU A O 1
ATOM 1632 N N . ALA A 1 201 ? -4.606 20.556 -1.192 1.00 83.25 201 ALA A N 1
ATOM 1633 C CA . ALA A 1 201 ? -3.212 20.797 -0.851 1.00 83.25 201 ALA A CA 1
ATOM 1634 C C . ALA A 1 201 ? -2.591 21.792 -1.840 1.00 83.25 201 ALA A C 1
ATOM 1636 O O . ALA A 1 201 ? -2.858 21.724 -3.045 1.00 83.25 201 ALA A O 1
ATOM 1637 N N . HIS A 1 202 ? -1.725 22.673 -1.334 1.00 85.50 202 HIS A N 1
ATOM 1638 C CA . HIS A 1 202 ? -0.986 23.619 -2.165 1.00 85.50 202 HIS A CA 1
ATOM 1639 C C . HIS A 1 202 ? -0.216 22.892 -3.274 1.00 85.50 202 HIS A C 1
ATOM 1641 O O . HIS A 1 202 ? 0.305 21.787 -3.083 1.00 85.50 202 HIS A O 1
ATOM 1647 N N . TRP A 1 203 ? -0.141 23.522 -4.445 1.00 88.19 203 TRP A N 1
ATOM 1648 C CA . TRP A 1 203 ? 0.503 22.943 -5.623 1.00 88.19 203 TRP A CA 1
ATOM 1649 C C . TRP A 1 203 ? 1.980 22.590 -5.375 1.00 88.19 203 TRP A C 1
ATOM 1651 O O . TRP A 1 203 ? 2.410 21.508 -5.770 1.00 88.19 203 TRP A O 1
ATOM 1661 N N . SER A 1 204 ? 2.711 23.418 -4.620 1.00 88.81 204 SER A N 1
ATOM 1662 C CA . SER A 1 204 ? 4.108 23.167 -4.229 1.00 88.81 204 SER A CA 1
ATOM 1663 C C . SER A 1 204 ? 4.279 21.851 -3.467 1.00 88.81 204 SER A C 1
ATOM 1665 O O . SER A 1 204 ? 5.123 21.031 -3.812 1.00 88.81 204 SER A O 1
ATOM 1667 N N . ILE A 1 205 ? 3.417 21.588 -2.483 1.00 88.69 205 ILE A N 1
ATOM 1668 C CA . ILE A 1 205 ? 3.440 20.346 -1.698 1.00 88.69 205 ILE A CA 1
ATOM 1669 C C . ILE A 1 205 ? 3.181 19.136 -2.599 1.00 88.69 205 ILE A C 1
ATOM 1671 O O . ILE A 1 205 ? 3.829 18.100 -2.457 1.00 88.69 205 ILE A O 1
ATOM 1675 N N . ARG A 1 206 ? 2.234 19.255 -3.536 1.00 88.12 206 ARG A N 1
ATOM 1676 C CA . ARG A 1 206 ? 1.930 18.184 -4.494 1.00 88.12 206 ARG A CA 1
ATOM 1677 C C . ARG A 1 206 ? 3.121 17.901 -5.402 1.00 88.12 206 ARG A C 1
ATOM 1679 O O . ARG A 1 206 ? 3.413 16.731 -5.638 1.00 88.12 206 ARG A O 1
ATOM 1686 N N . LEU A 1 207 ? 3.802 18.943 -5.877 1.00 89.88 207 LEU A N 1
ATOM 1687 C CA . LEU A 1 207 ? 4.996 18.810 -6.705 1.00 89.88 207 LEU A CA 1
ATOM 1688 C C . LEU A 1 207 ? 6.121 18.118 -5.930 1.00 89.88 207 LEU A C 1
ATOM 1690 O O . LEU A 1 207 ? 6.628 17.111 -6.406 1.00 89.88 207 LEU A O 1
ATOM 1694 N N . ILE A 1 208 ? 6.423 18.572 -4.709 1.00 92.06 208 ILE A N 1
ATOM 1695 C CA . ILE A 1 208 ? 7.448 17.971 -3.838 1.00 92.06 208 ILE A CA 1
ATOM 1696 C C . ILE A 1 208 ? 7.142 16.491 -3.573 1.00 92.06 208 ILE A C 1
ATOM 1698 O O . ILE A 1 208 ? 8.005 15.636 -3.740 1.00 92.06 208 ILE A O 1
ATOM 1702 N N . CYS A 1 209 ? 5.896 16.159 -3.220 1.00 90.62 209 CYS A N 1
ATOM 1703 C CA . CYS A 1 209 ? 5.492 14.771 -2.983 1.00 90.62 209 CYS A CA 1
ATOM 1704 C C . CYS A 1 209 ? 5.610 13.909 -4.249 1.00 90.62 209 CYS A C 1
ATOM 1706 O O . CYS A 1 209 ? 6.021 12.757 -4.175 1.00 90.62 209 CYS A O 1
ATOM 1708 N N . THR A 1 210 ? 5.265 14.460 -5.415 1.00 87.94 210 THR A N 1
ATOM 1709 C CA . THR A 1 210 ? 5.384 13.754 -6.703 1.00 87.94 210 THR A CA 1
ATOM 1710 C C . THR A 1 210 ? 6.846 13.523 -7.067 1.00 87.94 210 THR A C 1
ATOM 1712 O O . THR A 1 210 ? 7.216 12.411 -7.438 1.00 87.94 210 THR A O 1
ATOM 1715 N N . ALA A 1 211 ? 7.671 14.559 -6.911 1.00 91.19 211 ALA A N 1
ATOM 1716 C CA . ALA A 1 211 ? 9.105 14.521 -7.153 1.00 91.19 211 ALA A CA 1
ATOM 1717 C C . ALA A 1 211 ? 9.826 13.555 -6.206 1.00 91.19 211 ALA A C 1
ATOM 1719 O O . ALA A 1 211 ? 10.833 12.992 -6.600 1.00 91.19 211 ALA A O 1
ATOM 1720 N N . LEU A 1 212 ? 9.302 13.321 -4.997 1.00 92.00 212 LEU A N 1
ATOM 1721 C CA . LEU A 1 212 ? 9.828 12.324 -4.062 1.00 92.00 212 LEU A CA 1
ATOM 1722 C C . LEU A 1 212 ? 9.337 10.898 -4.370 1.00 92.00 212 LEU A C 1
ATOM 1724 O O . LEU A 1 212 ? 10.107 9.944 -4.285 1.00 92.00 212 LEU A O 1
ATOM 1728 N N . LEU A 1 213 ? 8.061 10.728 -4.731 1.00 89.50 213 LEU A N 1
ATOM 1729 C CA . LEU A 1 213 ? 7.466 9.405 -4.953 1.00 89.50 213 LEU A CA 1
ATOM 1730 C C . LEU A 1 213 ? 8.001 8.704 -6.201 1.00 89.50 213 LEU A C 1
ATOM 1732 O O . LEU A 1 213 ? 8.258 7.504 -6.150 1.00 89.50 213 LEU A O 1
ATOM 1736 N N . TRP A 1 214 ? 8.166 9.423 -7.312 1.00 90.88 214 TRP A N 1
ATOM 1737 C CA . TRP A 1 214 ? 8.686 8.841 -8.553 1.00 90.88 214 TRP A CA 1
ATOM 1738 C C . TRP A 1 214 ? 10.068 8.194 -8.411 1.00 90.88 214 TRP A C 1
ATOM 1740 O O . TRP A 1 214 ? 10.173 7.013 -8.743 1.00 90.88 214 TRP A O 1
ATOM 1750 N N . PRO A 1 215 ? 11.109 8.879 -7.898 1.00 91.38 215 PRO A N 1
ATOM 1751 C CA . PRO A 1 215 ? 12.419 8.263 -7.721 1.00 91.38 215 PRO A CA 1
ATOM 1752 C C . PRO A 1 215 ? 12.384 7.151 -6.675 1.00 91.38 215 PRO A C 1
ATOM 1754 O O . PRO A 1 215 ? 13.032 6.133 -6.877 1.00 91.38 215 PRO A O 1
ATOM 1757 N N . LEU A 1 216 ? 11.583 7.276 -5.610 1.00 89.50 216 LEU A N 1
ATOM 1758 C CA . LEU A 1 216 ? 11.439 6.210 -4.616 1.00 89.50 216 LEU A CA 1
ATOM 1759 C C . LEU A 1 216 ? 10.847 4.932 -5.230 1.00 89.50 216 LEU A C 1
ATOM 1761 O O . LEU A 1 216 ? 11.350 3.837 -4.989 1.00 89.50 216 LEU A O 1
ATOM 1765 N N . MET A 1 217 ? 9.790 5.060 -6.039 1.00 89.19 217 MET A N 1
ATOM 1766 C CA . MET A 1 217 ? 9.182 3.909 -6.712 1.00 89.19 217 MET A CA 1
ATOM 1767 C C . MET A 1 217 ? 10.085 3.367 -7.814 1.00 89.19 217 MET A C 1
ATOM 1769 O O . MET A 1 217 ? 10.177 2.156 -7.975 1.00 89.19 217 MET A O 1
ATOM 1773 N N . GLY A 1 218 ? 10.783 4.245 -8.537 1.00 87.69 218 GLY A N 1
ATOM 1774 C CA . GLY A 1 218 ? 11.794 3.857 -9.516 1.00 87.69 218 GLY A CA 1
ATOM 1775 C C . GLY A 1 218 ? 12.918 3.048 -8.871 1.00 87.69 218 GLY A C 1
ATOM 1776 O O . GLY A 1 218 ? 13.239 1.971 -9.356 1.00 87.69 218 GLY A O 1
ATOM 1777 N N . MET A 1 219 ? 13.444 3.504 -7.731 1.00 88.00 219 MET A N 1
ATOM 1778 C CA . MET A 1 219 ? 14.450 2.789 -6.945 1.00 88.00 219 MET A CA 1
ATOM 1779 C C . MET A 1 219 ? 13.923 1.438 -6.455 1.00 88.00 219 MET A C 1
ATOM 1781 O O . MET A 1 219 ? 14.623 0.437 -6.554 1.00 88.00 219 MET A O 1
ATOM 1785 N N . PHE A 1 220 ? 12.680 1.379 -5.974 1.00 84.62 220 PHE A N 1
ATOM 1786 C CA . PHE A 1 220 ? 12.061 0.126 -5.546 1.00 84.62 220 PHE A CA 1
ATOM 1787 C C . PHE A 1 220 ? 11.912 -0.874 -6.704 1.00 84.62 220 PHE A C 1
ATOM 1789 O O . PHE A 1 220 ? 12.301 -2.031 -6.569 1.00 84.62 220 PHE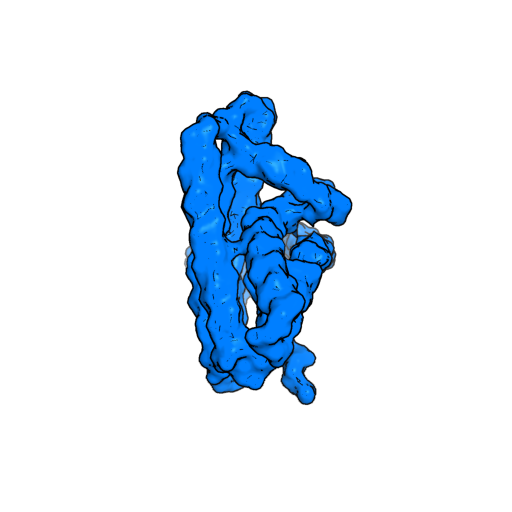 A O 1
ATOM 1796 N N . VAL A 1 221 ? 11.408 -0.433 -7.862 1.00 84.62 221 VAL A N 1
ATOM 1797 C CA . VAL A 1 221 ? 11.304 -1.267 -9.072 1.00 84.62 221 VAL A CA 1
ATOM 1798 C C . VAL A 1 221 ? 12.687 -1.688 -9.571 1.00 84.62 221 VAL A C 1
ATOM 1800 O O . VAL A 1 221 ? 12.872 -2.842 -9.946 1.00 84.62 221 VAL A O 1
ATOM 1803 N N . PHE A 1 222 ? 13.679 -0.800 -9.508 1.00 84.12 222 PHE A N 1
ATOM 1804 C CA . PHE A 1 222 ? 15.068 -1.112 -9.837 1.00 84.12 222 PHE A CA 1
ATOM 1805 C C . PHE A 1 222 ? 15.638 -2.188 -8.907 1.00 84.12 222 PHE A C 1
ATOM 1807 O O . PHE A 1 222 ? 16.189 -3.167 -9.388 1.00 84.12 222 PHE A O 1
ATOM 1814 N N . ILE A 1 223 ? 15.431 -2.102 -7.591 1.00 80.88 223 ILE A N 1
ATOM 1815 C CA . ILE A 1 223 ? 15.814 -3.176 -6.658 1.00 80.88 223 ILE A CA 1
ATOM 1816 C C . ILE A 1 223 ? 15.090 -4.482 -7.017 1.00 80.88 223 ILE A C 1
ATOM 1818 O O . ILE A 1 223 ? 15.722 -5.539 -7.071 1.00 80.88 223 ILE A O 1
ATOM 1822 N N . LEU A 1 224 ? 13.789 -4.416 -7.337 1.00 76.31 224 LEU A N 1
ATOM 1823 C CA . LEU A 1 224 ? 13.037 -5.586 -7.797 1.00 76.31 224 LEU A CA 1
ATOM 1824 C C . LEU A 1 224 ? 13.635 -6.192 -9.076 1.00 76.31 224 LEU A C 1
ATOM 1826 O O . LEU A 1 224 ? 13.636 -7.417 -9.224 1.00 76.31 224 LEU A O 1
ATOM 1830 N N . PHE A 1 225 ? 14.192 -5.360 -9.965 1.00 75.00 225 PHE A N 1
ATOM 1831 C CA . PHE A 1 225 ? 14.918 -5.823 -11.146 1.00 75.00 225 PHE A CA 1
ATOM 1832 C C . PHE A 1 225 ? 16.048 -6.765 -10.745 1.00 75.00 225 PHE A C 1
ATOM 1834 O O . PHE A 1 225 ? 16.118 -7.869 -11.265 1.00 75.00 225 PHE A O 1
ATOM 1841 N N . PHE A 1 226 ? 16.902 -6.365 -9.800 1.00 71.06 226 PHE A N 1
ATOM 1842 C CA . PHE A 1 226 ? 18.031 -7.185 -9.354 1.00 71.06 226 PHE A CA 1
ATOM 1843 C C . PHE A 1 226 ? 17.575 -8.442 -8.615 1.00 71.06 226 PHE A C 1
ATOM 1845 O O . PHE A 1 226 ? 18.142 -9.512 -8.829 1.00 71.06 226 PHE A O 1
ATOM 1852 N N . THR A 1 227 ? 16.509 -8.363 -7.809 1.00 67.38 227 THR A N 1
ATOM 1853 C CA . THR A 1 227 ? 15.998 -9.550 -7.102 1.00 67.38 227 THR A CA 1
ATOM 1854 C C . THR A 1 227 ? 15.530 -10.662 -8.043 1.00 67.38 227 THR A C 1
ATOM 1856 O O . THR A 1 227 ? 15.652 -11.832 -7.687 1.00 67.38 227 THR A O 1
ATOM 1859 N N . GLN A 1 228 ? 15.066 -10.337 -9.257 1.00 62.78 228 GLN A N 1
ATOM 1860 C CA . GLN A 1 228 ? 14.654 -11.349 -10.240 1.00 62.78 228 GLN A CA 1
ATOM 1861 C C . GLN A 1 228 ? 15.836 -12.184 -10.771 1.00 62.78 228 GLN A C 1
ATOM 1863 O O . GLN A 1 228 ? 15.628 -13.298 -11.246 1.00 62.78 228 GLN A O 1
ATOM 1868 N N . PHE A 1 229 ? 17.056 -11.637 -10.711 1.00 59.97 229 PHE A N 1
ATOM 1869 C CA . PHE A 1 229 ? 18.285 -12.314 -11.130 1.00 59.97 229 PHE A CA 1
ATOM 1870 C C . PHE A 1 229 ? 18.962 -13.063 -9.975 1.00 59.97 229 PHE A C 1
ATOM 1872 O O . PHE A 1 229 ? 19.742 -13.972 -10.232 1.00 59.97 229 PHE A O 1
ATOM 1879 N N . LEU A 1 230 ? 18.664 -12.696 -8.720 1.00 55.19 230 LEU A N 1
ATOM 1880 C CA . LEU A 1 230 ? 19.273 -13.273 -7.513 1.00 55.19 230 LEU A CA 1
ATOM 1881 C C . LEU A 1 230 ? 18.454 -14.411 -6.873 1.00 55.19 230 LEU A C 1
ATOM 1883 O O . LEU A 1 230 ? 19.021 -15.234 -6.163 1.00 55.19 230 LEU A O 1
ATOM 1887 N N . GLY A 1 231 ? 17.132 -14.465 -7.073 1.00 52.84 231 GLY A N 1
ATOM 1888 C CA . GLY A 1 231 ? 16.281 -15.490 -6.453 1.00 52.84 231 GLY A CA 1
ATOM 1889 C C . GLY A 1 231 ? 16.418 -16.871 -7.108 1.00 52.84 231 GLY A C 1
ATOM 1890 O O . GLY A 1 231 ? 16.320 -16.984 -8.328 1.00 52.84 231 GLY A O 1
ATOM 1891 N N . ALA A 1 232 ? 16.550 -17.938 -6.308 1.00 48.31 232 ALA A N 1
ATOM 1892 C CA . ALA A 1 232 ? 16.698 -19.313 -6.819 1.00 48.31 232 ALA A CA 1
ATOM 1893 C C . ALA A 1 232 ? 15.460 -19.872 -7.558 1.00 48.31 232 ALA A C 1
ATOM 1895 O O . ALA A 1 232 ? 15.570 -20.893 -8.227 1.00 48.31 232 ALA A O 1
ATOM 1896 N N . GLU A 1 233 ? 14.305 -19.192 -7.499 1.00 46.09 233 GLU A N 1
ATOM 1897 C CA . GLU A 1 233 ? 13.106 -19.506 -8.305 1.00 46.09 233 GLU A CA 1
ATOM 1898 C C . GLU A 1 233 ? 12.945 -18.617 -9.560 1.00 46.09 233 GLU A C 1
ATOM 1900 O O . GLU A 1 233 ? 11.912 -18.629 -10.240 1.00 46.09 233 GLU A O 1
ATOM 1905 N N . GLY A 1 234 ? 13.966 -17.821 -9.895 1.00 53.25 234 GLY A N 1
ATOM 1906 C CA . GLY A 1 234 ? 14.006 -16.993 -11.100 1.00 53.25 234 GLY A CA 1
ATOM 1907 C C . GLY A 1 234 ? 12.811 -16.037 -11.235 1.00 53.25 234 GLY A C 1
ATOM 1908 O O . GLY A 1 234 ? 12.400 -15.358 -10.294 1.00 53.25 234 GLY A O 1
ATOM 1909 N N . ARG A 1 235 ? 12.219 -15.975 -12.436 1.00 48.72 235 ARG A N 1
ATOM 1910 C CA . ARG A 1 235 ? 11.152 -15.016 -12.798 1.00 48.72 235 ARG A CA 1
ATOM 1911 C C . ARG A 1 235 ? 9.816 -15.252 -12.085 1.00 48.72 235 ARG A C 1
ATOM 1913 O O . ARG A 1 235 ? 8.974 -14.356 -12.081 1.00 48.72 235 ARG A O 1
ATOM 1920 N N . LEU A 1 236 ? 9.602 -16.423 -11.479 1.00 48.34 236 LEU A N 1
ATOM 1921 C CA . LEU A 1 236 ? 8.366 -16.744 -10.750 1.00 48.34 236 LEU A CA 1
ATOM 1922 C C . LEU A 1 236 ? 8.260 -15.975 -9.421 1.00 48.34 236 LEU A C 1
ATOM 1924 O O . LEU A 1 236 ? 7.156 -15.732 -8.932 1.00 48.34 236 LEU A O 1
ATOM 1928 N N . V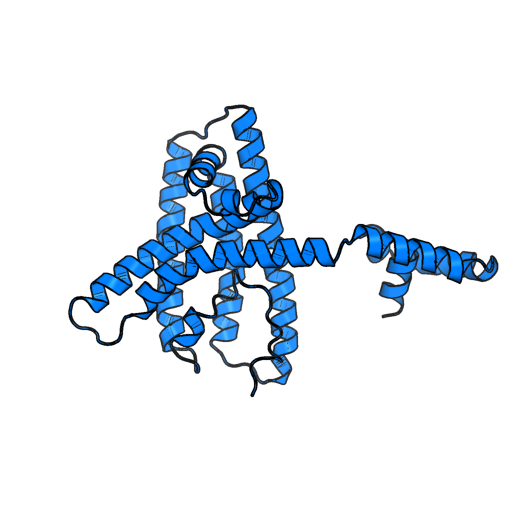AL A 1 237 ? 9.384 -15.458 -8.908 1.00 50.38 237 VAL A N 1
ATOM 1929 C CA . VAL A 1 237 ? 9.426 -14.559 -7.743 1.00 50.38 237 VAL A CA 1
ATOM 1930 C C . VAL A 1 237 ? 8.671 -13.243 -8.001 1.00 50.38 237 VAL A C 1
ATOM 1932 O O . VAL A 1 237 ? 8.105 -12.675 -7.065 1.00 50.38 237 VAL A O 1
ATOM 1935 N N . LEU A 1 238 ? 8.584 -12.786 -9.259 1.00 49.25 238 LEU A N 1
ATOM 1936 C CA . LEU A 1 238 ? 7.843 -11.574 -9.643 1.00 49.25 238 LEU A CA 1
ATOM 1937 C C . LEU A 1 238 ? 6.322 -11.772 -9.563 1.00 49.25 238 LEU A C 1
ATOM 1939 O O . LEU A 1 238 ? 5.612 -10.890 -9.091 1.00 49.25 238 LEU A O 1
ATOM 1943 N N . PHE A 1 239 ? 5.810 -12.945 -9.948 1.00 48.81 239 PHE A N 1
ATOM 1944 C CA . PHE A 1 239 ? 4.388 -13.285 -9.766 1.00 48.81 239 PHE A CA 1
ATOM 1945 C C . PHE A 1 239 ? 4.029 -13.476 -8.288 1.00 48.81 239 PHE A C 1
ATOM 1947 O O . PHE A 1 239 ? 2.890 -13.273 -7.869 1.00 48.81 239 PHE A O 1
ATOM 1954 N N . ALA A 1 240 ? 5.035 -13.773 -7.474 1.00 50.31 240 ALA A N 1
ATOM 1955 C CA . ALA A 1 240 ? 4.980 -13.829 -6.030 1.00 50.31 240 ALA A CA 1
ATOM 1956 C C . ALA A 1 240 ? 5.177 -12.438 -5.377 1.00 50.31 240 ALA A C 1
ATOM 1958 O O . ALA A 1 240 ? 5.960 -12.297 -4.431 1.00 50.31 240 ALA A O 1
ATOM 1959 N N . HIS A 1 241 ? 4.446 -11.404 -5.811 1.00 52.38 241 HIS A N 1
ATOM 1960 C CA . HIS A 1 241 ? 4.420 -10.087 -5.150 1.00 52.38 241 HIS A CA 1
ATOM 1961 C C . HIS A 1 241 ? 3.667 -10.125 -3.806 1.00 52.38 241 HIS A C 1
ATOM 1963 O O . HIS A 1 241 ? 2.554 -9.625 -3.651 1.00 52.38 241 HIS A O 1
ATOM 1969 N N . HIS A 1 242 ? 4.301 -10.702 -2.788 1.00 53.44 242 HIS A N 1
ATOM 1970 C CA . HIS A 1 242 ? 3.718 -10.894 -1.459 1.00 53.44 242 HIS A CA 1
ATOM 1971 C C . HIS A 1 242 ? 3.484 -9.575 -0.694 1.00 53.44 242 HIS A C 1
ATOM 1973 O O . HIS A 1 242 ? 2.737 -9.571 0.266 1.00 53.44 242 HIS A O 1
ATOM 1979 N N . ALA A 1 243 ? 4.010 -8.413 -1.106 1.00 46.34 243 ALA A N 1
ATOM 1980 C CA . ALA A 1 243 ? 3.699 -7.156 -0.396 1.00 46.34 243 ALA A CA 1
ATOM 1981 C C . ALA A 1 243 ? 2.210 -6.747 -0.470 1.00 46.34 243 ALA A C 1
ATOM 1983 O O . ALA A 1 243 ? 1.726 -5.987 0.371 1.00 46.34 243 ALA A O 1
ATOM 1984 N N . LEU A 1 244 ? 1.471 -7.252 -1.465 1.00 48.41 244 LEU A N 1
ATOM 1985 C CA . LEU A 1 244 ? 0.040 -6.980 -1.654 1.00 48.41 244 LEU A CA 1
ATOM 1986 C C . LEU A 1 244 ? -0.840 -8.231 -1.539 1.00 48.41 244 LEU A C 1
ATOM 1988 O O . LEU A 1 244 ? -2.046 -8.094 -1.304 1.00 48.41 244 LEU A O 1
ATOM 1992 N N . LEU A 1 245 ? -0.239 -9.416 -1.655 1.00 47.75 245 LEU A N 1
ATOM 1993 C CA . LEU A 1 245 ? -0.884 -10.718 -1.537 1.00 47.75 245 LEU A CA 1
ATOM 1994 C C . LEU A 1 245 ? -0.754 -11.179 -0.074 1.00 47.75 245 LEU A C 1
ATOM 1996 O O . LEU A 1 245 ? 0.286 -10.999 0.548 1.00 47.75 245 LEU A O 1
ATOM 2000 N N . LEU A 1 246 ? -1.838 -11.697 0.503 1.00 39.44 246 LEU A N 1
ATOM 2001 C CA . LEU A 1 246 ? -1.885 -12.248 1.866 1.00 39.44 246 LEU A CA 1
ATOM 2002 C C . LEU A 1 246 ? -0.676 -13.161 2.167 1.00 39.44 246 LEU A C 1
ATOM 2004 O O . LEU A 1 246 ? -0.100 -13.704 1.223 1.00 39.44 246 LEU A O 1
ATOM 2008 N N . PRO A 1 247 ? -0.321 -13.394 3.450 1.00 42.66 247 PRO A N 1
ATOM 2009 C CA . PRO A 1 247 ? 0.590 -14.479 3.799 1.00 42.66 247 PRO A CA 1
ATOM 2010 C C . PRO A 1 247 ? -0.036 -15.784 3.299 1.00 42.66 247 PRO A C 1
ATOM 2012 O O . PRO A 1 247 ? -0.921 -16.350 3.940 1.00 42.66 247 PRO A O 1
ATOM 2015 N N . ALA A 1 248 ? 0.357 -16.222 2.103 1.00 38.97 248 ALA A N 1
ATOM 2016 C CA . ALA A 1 248 ? 0.064 -17.561 1.651 1.00 38.97 248 ALA A CA 1
ATOM 2017 C C . ALA A 1 248 ? 0.840 -18.469 2.608 1.00 38.97 248 ALA A C 1
ATOM 2019 O O . ALA A 1 248 ? 2.048 -18.272 2.766 1.00 38.97 248 ALA A O 1
ATOM 2020 N N . PRO A 1 249 ? 0.178 -19.397 3.315 1.00 37.69 249 PRO A N 1
ATOM 2021 C CA . PRO A 1 249 ? 0.895 -20.351 4.135 1.00 37.69 249 PRO A CA 1
ATOM 2022 C C . PRO A 1 249 ? 1.878 -21.086 3.220 1.00 37.69 249 PRO A C 1
ATOM 2024 O O . PRO A 1 249 ? 1.471 -21.806 2.309 1.00 37.69 249 PRO A O 1
ATOM 2027 N N . PHE A 1 250 ? 3.175 -20.886 3.464 1.00 46.22 250 PHE A N 1
ATOM 2028 C CA . PHE A 1 250 ? 4.279 -21.490 2.708 1.00 46.22 250 PHE A CA 1
ATOM 2029 C C . PHE A 1 250 ? 4.242 -23.030 2.695 1.00 46.22 250 PHE A C 1
ATOM 2031 O O . PHE A 1 250 ? 5.003 -23.665 1.977 1.00 46.22 250 PHE A O 1
ATOM 2038 N N . PHE A 1 251 ? 3.330 -23.632 3.460 1.00 41.41 251 PHE A N 1
ATOM 2039 C CA . PHE A 1 251 ? 3.056 -25.062 3.494 1.00 41.41 251 PHE A CA 1
ATOM 2040 C C . PHE A 1 251 ? 2.368 -25.614 2.233 1.00 41.41 251 PHE A C 1
ATOM 2042 O O . PHE A 1 251 ? 2.403 -26.821 2.040 1.00 41.41 251 PHE A O 1
ATOM 2049 N N . LEU A 1 252 ? 1.747 -24.785 1.379 1.00 37.72 252 LEU A N 1
ATOM 2050 C CA . LEU A 1 252 ? 0.938 -25.283 0.248 1.00 37.72 252 LEU A CA 1
ATOM 2051 C C . LEU A 1 252 ? 1.666 -25.404 -1.101 1.00 37.72 252 LEU A C 1
ATOM 2053 O O . LEU A 1 252 ? 1.103 -25.989 -2.018 1.00 37.72 252 LEU A O 1
ATOM 2057 N N . PHE A 1 253 ? 2.887 -24.881 -1.240 1.00 37.09 253 PHE A N 1
ATOM 2058 C CA . PHE A 1 253 ? 3.625 -24.891 -2.518 1.00 37.09 253 PHE A CA 1
ATOM 2059 C C . PHE A 1 253 ? 4.878 -25.780 -2.508 1.00 37.09 253 PHE A C 1
ATOM 2061 O O . PHE A 1 253 ? 5.694 -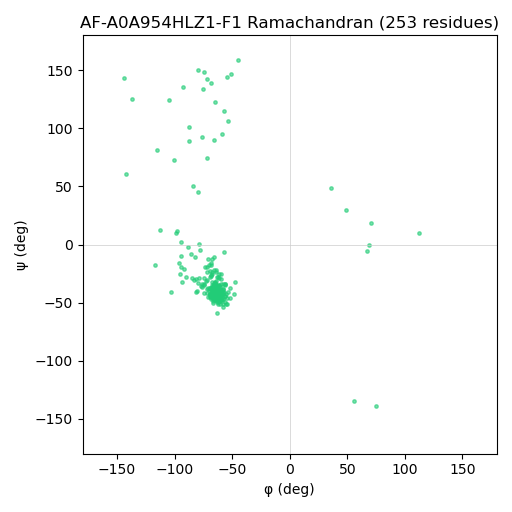25.701 -3.417 1.00 37.09 253 PHE A O 1
ATOM 2068 N N . GLY A 1 254 ? 5.035 -26.630 -1.490 1.00 31.39 254 GLY A N 1
ATOM 2069 C CA . GLY A 1 254 ? 6.068 -27.664 -1.446 1.00 31.39 254 GLY A CA 1
ATOM 2070 C C . GLY A 1 254 ? 5.494 -29.028 -1.812 1.00 31.39 254 GLY A C 1
ATOM 2071 O O . GLY A 1 254 ? 5.313 -29.851 -0.917 1.00 31.39 254 GLY A O 1
ATOM 2072 N N . GLY A 1 255 ? 5.182 -29.220 -3.093 1.00 30.69 255 GLY A N 1
ATOM 2073 C CA . GLY A 1 255 ? 4.962 -30.523 -3.720 1.00 30.69 255 GLY A CA 1
ATOM 2074 C C . GLY A 1 255 ? 6.014 -30.730 -4.792 1.00 30.69 255 GLY A C 1
ATOM 2075 O O . GLY A 1 255 ? 6.149 -29.801 -5.617 1.00 30.69 255 GLY A O 1
#

Solvent-accessible surface area (backbone atoms only — not comparable to full-atom values): 13782 Å² total; per-residue (Å²): 111,72,67,58,55,49,19,34,36,75,49,59,46,74,74,47,63,76,38,63,71,65,50,53,57,50,47,54,57,31,60,76,64,72,49,42,66,63,49,27,50,48,28,38,50,52,42,56,62,70,56,38,58,69,59,52,50,51,51,50,53,52,39,35,51,48,45,47,66,61,44,50,58,24,48,52,34,37,67,51,58,83,55,101,62,69,69,34,50,56,39,22,53,51,11,44,53,47,35,34,56,40,66,75,43,43,66,52,27,38,39,45,20,68,75,67,74,36,71,67,59,29,67,47,60,67,62,57,59,54,38,43,53,26,27,36,65,46,46,44,53,26,50,52,52,37,49,62,55,40,48,59,57,53,54,59,60,43,50,79,66,60,82,84,50,53,63,58,52,53,51,54,46,50,67,49,49,54,57,34,54,52,40,36,42,52,25,50,53,52,9,50,57,25,50,76,68,67,44,67,51,58,67,67,60,45,49,53,40,48,67,51,47,53,57,52,33,49,51,51,47,51,52,50,55,54,49,40,77,61,25,94,68,32,71,59,54,63,78,55,52,55,91,71,39,73,89,68,67,78,80,77,76,79,123